Protein 3LQV (pdb70)

Organism: Homo sapiens (NCBI:txid9606)

Foldseek 3Di:
DDPLQDQKKKKAQADQPQDPVNVCVLLCVLHAWPDKAADDDPVGHRMIITGHPDRNSSVVSQVPQQQNDDPNTGMHIGRDALQVVQVPDDPPVSVVVLVCCCVVPNDDNDDDD/DDDDPLQAQKKKKAQADQPQDPVNVCVLLCVLHAWPDKDADDDPVTRRMIITGHPDRVSLVVCQVVQQQPDDPRTGMHIGRDALQVVVVVDPPVVSVVVLVVCCVPPVHDHDPDD/DDDPVSVVVVVVVVVVVVVPDDDDPVRVVVVDDPDDDDD/DVVVVVVVVVVVVVCVVVPDDDPVRVVVVDDPDDDDD

Nearest PDB structures (foldseek):
  3lqv-assembly1_A  TM=1.009E+00  e=2.053E-24  Homo sapiens
  2f9d-assembly1_A  TM=1.005E+00  e=1.224E-22  Homo sapiens
  2f9j-assembly2_B  TM=9.995E-01  e=2.883E-22  Homo sapiens
  7q4o-assembly1_F  TM=1.008E+00  e=1.340E-17  Homo sapiens
  7abh-assembly1_z  TM=7.541E-01  e=9.639E-18  Homo sapiens

Structure (mmCIF, N/CA/C/O backbone):
data_3LQV
#
_entry.id   3LQV
#
_cell.length_a   101.848
_cell.length_b   112.702
_cell.length_c   82.163
_cell.angle_alpha   90.000
_cell.angle_beta   90.000
_cell.angle_gamma   90.000
#
_symmetry.space_group_name_H-M   'C 2 2 21'
#
loop_
_entity.id
_entity.type
_entity.pdbx_description
1 polymer 'Pre-mRNA branch site protein p14'
2 polymer 'Splicing factor 3B subunit 1'
3 non-polymer ADENINE
4 water water
#
loop_
_atom_site.group_PDB
_atom_site.id
_atom_site.type_symbol
_atom_site.label_atom_id
_atom_site.label_alt_id
_atom_site.label_comp_id
_atom_site.label_asym_id
_atom_site.label_entity_id
_atom_site.label_seq_id
_atom_site.pdbx_PDB_ins_code
_atom_site.Cartn_x
_atom_site.Cartn_y
_atom_site.Cartn_z
_atom_site.occupancy
_atom_site.B_iso_or_equiv
_atom_site.auth_seq_id
_atom_site.auth_comp_id
_atom_site.auth_asym_id
_atom_site.auth_atom_id
_atom_site.pdbx_PDB_model_num
ATOM 1 N N . LEU A 1 3 ? 22.229 41.975 20.875 1.00 49.19 13 LEU A N 1
ATOM 2 C CA . LEU A 1 3 ? 23.260 41.589 21.882 1.00 49.54 13 LEU A CA 1
ATOM 3 C C . LEU A 1 3 ? 24.420 40.766 21.311 1.00 49.44 13 LEU A C 1
ATOM 4 O O . LEU A 1 3 ? 24.207 39.820 20.531 1.00 49.76 13 LEU A O 1
ATOM 9 N N . PRO A 1 4 ? 25.655 41.144 21.690 1.00 48.89 14 PRO A N 1
ATOM 10 C CA . PRO A 1 4 ? 26.909 40.533 21.232 1.00 48.25 14 PRO A CA 1
ATOM 11 C C . PRO A 1 4 ? 26.914 39.011 21.400 1.00 47.66 14 PRO A C 1
ATOM 12 O O . PRO A 1 4 ? 26.263 38.515 22.308 1.00 47.07 14 PRO A O 1
ATOM 16 N N . PRO A 1 5 ? 27.618 38.272 20.504 1.00 47.63 15 PRO A N 1
ATOM 17 C CA . PRO A 1 5 ? 27.590 36.802 20.506 1.00 47.35 15 PRO A CA 1
ATOM 18 C C . PRO A 1 5 ? 27.987 36.137 21.803 1.00 47.16 15 PRO A C 1
ATOM 19 O O . PRO A 1 5 ? 27.553 35.017 22.052 1.00 47.58 15 PRO A O 1
ATOM 23 N N . GLU A 1 6 ? 28.818 36.806 22.603 1.00 47.25 16 GLU A N 1
ATOM 24 C CA . GLU A 1 6 ? 29.381 36.216 23.813 1.00 47.12 16 GLU A CA 1
ATOM 25 C C . GLU A 1 6 ? 28.345 36.139 24.940 1.00 46.26 16 GLU A C 1
ATOM 26 O O . GLU A 1 6 ? 28.499 35.362 25.899 1.00 46.67 16 GLU A O 1
ATOM 32 N N . VAL A 1 7 ? 27.291 36.954 24.829 1.00 44.73 17 VAL A N 1
ATOM 33 C CA . VAL A 1 7 ? 26.200 36.920 25.782 1.00 42.71 17 VAL A CA 1
ATOM 34 C C . VAL A 1 7 ? 25.565 35.529 25.780 1.00 42.33 17 VAL A C 1
ATOM 35 O O . VAL A 1 7 ? 25.332 34.917 24.741 1.00 41.86 17 VAL A O 1
ATOM 39 N N . ASN A 1 8 ? 25.334 35.035 26.985 1.00 42.54 18 ASN A N 1
ATOM 40 C CA . ASN A 1 8 ? 24.970 33.646 27.279 1.00 43.25 18 ASN A CA 1
ATOM 41 C C . ASN A 1 8 ? 24.139 33.680 28.555 1.00 42.29 18 ASN A C 1
ATOM 42 O O . ASN A 1 8 ? 24.356 34.555 29.383 1.00 42.59 18 ASN A O 1
ATOM 47 N N . ARG A 1 9 ? 23.220 32.728 28.741 1.00 41.70 19 ARG A N 1
ATOM 48 C CA . ARG A 1 9 ? 22.440 32.609 29.996 1.00 40.30 19 ARG A CA 1
ATOM 49 C C . ARG A 1 9 ? 23.202 31.959 31.142 1.00 40.39 19 ARG A C 1
ATOM 50 O O . ARG A 1 9 ? 22.742 31.999 32.296 1.00 39.76 19 ARG A O 1
ATOM 58 N N . ILE A 1 10 ? 24.329 31.303 30.824 1.00 40.28 20 ILE A N 1
ATOM 59 C CA . ILE A 1 10 ? 25.207 30.768 31.839 1.00 40.00 20 ILE A CA 1
ATOM 60 C C . ILE A 1 10 ? 26.289 31.793 32.200 1.00 41.09 20 ILE A C 1
ATOM 61 O O . ILE A 1 10 ? 26.995 32.300 31.327 1.00 40.67 20 ILE A O 1
ATOM 66 N N . LEU A 1 11 ? 26.377 32.111 33.493 1.00 40.90 21 LEU A N 1
ATOM 67 C CA . LEU A 1 11 ? 27.390 33.031 34.013 1.00 40.69 21 LEU A CA 1
ATOM 68 C C . LEU A 1 11 ? 28.328 32.223 34.900 1.00 40.92 21 LEU A C 1
ATOM 69 O O . LEU A 1 11 ? 27.858 31.437 35.740 1.00 41.90 21 LEU A O 1
ATOM 74 N N . TYR A 1 12 ? 29.623 32.408 34.704 1.00 39.16 22 TYR A N 1
ATOM 75 C CA . TYR A 1 12 ? 30.623 31.823 35.525 1.00 39.86 22 TYR A CA 1
ATOM 76 C C . TYR A 1 12 ? 31.088 32.895 36.527 1.00 39.79 22 TYR A C 1
ATOM 77 O O . TYR A 1 12 ? 31.522 34.011 36.134 1.00 39.16 22 TYR A O 1
ATOM 86 N N . ILE A 1 13 ? 31.010 32.540 37.801 1.00 38.31 23 ILE A N 1
ATOM 87 C CA . ILE A 1 13 ? 31.342 33.455 38.900 1.00 38.24 23 ILE A CA 1
ATOM 88 C C . ILE A 1 13 ? 32.644 33.041 39.599 1.00 38.14 23 ILE A C 1
ATOM 89 O O . ILE A 1 13 ? 32.851 31.863 39.920 1.00 37.60 23 ILE A O 1
ATOM 94 N N . ARG A 1 14 ? 33.497 34.029 39.838 1.00 37.78 24 ARG A N 1
ATOM 95 C CA . ARG A 1 14 ? 34.684 33.887 40.692 1.00 38.18 24 ARG A CA 1
ATOM 96 C C . ARG A 1 14 ? 34.709 34.889 41.849 1.00 37.73 24 ARG A C 1
ATOM 97 O O . ARG A 1 14 ? 33.946 35.887 41.854 1.00 37.37 24 ARG A O 1
ATOM 105 N N . ASN A 1 15 ? 35.610 34.609 42.806 1.00 37.48 25 ASN A N 1
ATOM 106 C CA . ASN A 1 15 ? 35.813 35.377 44.027 1.00 36.74 25 ASN A CA 1
ATOM 107 C C . ASN A 1 15 ? 34.549 35.383 44.879 1.00 37.63 25 ASN A C 1
ATOM 108 O O . ASN A 1 15 ? 34.131 36.412 45.437 1.00 36.54 25 ASN A O 1
ATOM 113 N N . LEU A 1 16 ? 33.959 34.194 44.956 1.00 38.70 26 LEU A N 1
ATOM 114 C CA . LEU A 1 16 ? 32.740 33.933 45.709 1.00 40.22 26 LEU A CA 1
ATOM 115 C C . LEU A 1 16 ? 33.124 33.466 47.127 1.00 40.28 26 LEU A C 1
ATOM 116 O O . LEU A 1 16 ? 33.896 32.511 47.231 1.00 40.55 26 LEU A O 1
ATOM 121 N N . PRO A 1 17 ? 32.558 34.086 48.211 1.00 40.28 27 PRO A N 1
ATOM 122 C CA . PRO A 1 17 ? 32.939 33.623 49.556 1.00 39.80 27 PRO A CA 1
ATOM 123 C C . PRO A 1 17 ? 32.666 32.129 49.720 1.00 39.73 27 PRO A C 1
ATOM 124 O O . PRO A 1 17 ? 31.730 31.614 49.093 1.00 40.91 27 PRO A O 1
ATOM 128 N N . TYR A 1 18 ? 33.491 31.442 50.515 1.00 38.46 28 TYR A N 1
ATOM 129 C CA . TYR A 1 18 ? 33.352 30.009 50.722 1.00 37.82 28 TYR A CA 1
ATOM 130 C C . TYR A 1 18 ? 32.044 29.643 51.458 1.00 38.47 28 TYR A C 1
ATOM 131 O O . TYR A 1 18 ? 31.486 28.575 51.198 1.00 37.84 28 TYR A O 1
ATOM 140 N N . LYS A 1 19 ? 31.565 30.516 52.359 1.00 39.25 29 LYS A N 1
ATOM 141 C CA . LYS A 1 19 ? 30.423 30.200 53.235 1.00 41.20 29 LYS A CA 1
ATOM 142 C C . LYS A 1 19 ? 29.037 30.721 52.742 1.00 41.19 29 LYS A C 1
ATOM 143 O O . LYS A 1 19 ? 28.045 30.722 53.493 1.00 41.16 29 LYS A O 1
ATOM 149 N N . ILE A 1 20 ? 28.989 31.191 51.509 1.00 41.65 30 ILE A N 1
ATOM 150 C CA . ILE A 1 20 ? 27.752 31.730 50.956 1.00 43.02 30 ILE A CA 1
ATOM 151 C C . ILE A 1 20 ? 26.692 30.617 50.813 1.00 42.64 30 ILE A C 1
ATOM 152 O O . ILE A 1 20 ? 26.990 29.481 50.454 1.00 43.90 30 ILE A O 1
ATOM 157 N N . THR A 1 21 ? 25.465 30.938 51.152 1.00 42.24 31 THR A N 1
ATOM 158 C CA . THR A 1 21 ? 24.420 29.921 51.209 1.00 41.63 31 THR A CA 1
ATOM 159 C C . THR A 1 21 ? 23.611 29.926 49.934 1.00 42.09 31 THR A C 1
ATOM 160 O O . THR A 1 21 ? 23.671 30.884 49.150 1.00 42.73 31 THR A O 1
ATOM 164 N N . ALA A 1 22 ? 22.885 28.831 49.721 1.00 42.21 32 ALA A N 1
ATOM 165 C CA . ALA A 1 22 ? 21.985 28.693 48.595 1.00 42.04 32 ALA A CA 1
ATOM 166 C C . ALA A 1 22 ? 20.989 29.843 48.502 1.00 42.41 32 ALA A C 1
ATOM 167 O O . ALA A 1 22 ? 20.714 30.308 47.397 1.00 42.84 32 ALA A O 1
ATOM 169 N N . GLU A 1 23 ? 20.471 30.306 49.640 1.00 42.40 33 GLU A N 1
ATOM 170 C CA . GLU A 1 23 ? 19.526 31.434 49.690 1.00 43.94 33 GLU A CA 1
ATOM 171 C C . GLU A 1 23 ? 20.150 32.776 49.304 1.00 42.96 33 GLU A C 1
ATOM 172 O O . GLU A 1 23 ? 19.542 33.568 48.576 1.00 42.29 33 GLU A O 1
ATOM 178 N N . GLU A 1 24 ? 21.352 33.026 49.824 1.00 43.62 34 GLU A N 1
ATOM 179 C CA . GLU A 1 24 ? 22.186 34.169 49.421 1.00 44.04 34 GLU A CA 1
ATOM 180 C C . GLU A 1 24 ? 22.495 34.182 47.943 1.00 43.40 34 GLU A C 1
ATOM 181 O O . GLU A 1 24 ? 22.344 35.238 47.306 1.00 44.23 34 GLU A O 1
ATOM 187 N N . MET A 1 25 ? 22.900 33.031 47.393 1.00 42.54 35 MET A N 1
ATOM 188 C CA . MET A 1 25 ? 23.090 32.904 45.949 1.00 42.37 35 MET A CA 1
ATOM 189 C C . MET A 1 25 ? 21.802 33.281 45.169 1.00 43.13 35 MET A C 1
ATOM 190 O O . MET A 1 25 ? 21.868 34.077 44.237 1.00 44.23 35 MET A O 1
ATOM 195 N N . TYR A 1 26 ? 20.639 32.737 45.554 1.00 42.55 36 TYR A N 1
ATOM 196 C CA . TYR A 1 26 ? 19.358 33.073 44.883 1.00 42.65 36 TYR A CA 1
ATOM 197 C C . TYR A 1 26 ? 18.872 34.527 45.063 1.00 42.59 36 TYR A C 1
ATOM 198 O O . TYR A 1 26 ? 18.340 35.101 44.130 1.00 41.16 36 TYR A O 1
ATOM 207 N N . ASP A 1 27 ? 19.084 35.112 46.250 1.00 42.86 37 ASP A N 1
ATOM 208 C CA . ASP A 1 27 ? 18.875 36.561 46.461 1.00 43.25 37 ASP A CA 1
ATOM 209 C C . ASP A 1 27 ? 19.742 37.418 45.511 1.00 42.44 37 ASP A C 1
ATOM 210 O O . ASP A 1 27 ? 19.209 38.291 44.812 1.00 42.29 37 ASP A O 1
ATOM 215 N N . ILE A 1 28 ? 21.060 37.175 45.482 1.00 41.32 38 ILE A N 1
ATOM 216 C CA . ILE A 1 28 ? 21.954 38.002 44.644 1.00 41.12 38 ILE A CA 1
ATOM 217 C C . ILE A 1 28 ? 21.590 37.939 43.155 1.00 40.71 38 ILE A C 1
ATOM 218 O O . ILE A 1 28 ? 21.376 38.975 42.507 1.00 40.76 38 ILE A O 1
ATOM 223 N N . PHE A 1 29 ? 21.499 36.723 42.635 1.00 39.68 39 PHE A N 1
ATOM 224 C CA . PHE A 1 29 ? 21.359 36.523 41.213 1.00 39.75 39 PHE A CA 1
ATOM 225 C C . PHE A 1 29 ? 19.900 36.545 40.755 1.00 39.35 39 PHE A C 1
ATOM 226 O O . PHE A 1 29 ? 19.621 36.976 39.638 1.00 38.98 39 PHE A O 1
ATOM 234 N N . GLY A 1 30 ? 18.986 36.129 41.637 1.00 39.06 40 GLY A N 1
ATOM 235 C CA . GLY A 1 30 ? 17.567 36.010 41.313 1.00 38.95 40 GLY A CA 1
ATOM 236 C C . GLY A 1 30 ? 16.904 37.355 41.094 1.00 39.54 40 GLY A C 1
ATOM 237 O O . GLY A 1 30 ? 15.852 37.443 40.456 1.00 40.17 40 GLY A O 1
ATOM 238 N N . LYS A 1 31 ? 17.520 38.412 41.611 1.00 39.72 41 LYS A N 1
ATOM 239 C CA . LYS A 1 31 ? 17.025 39.774 41.419 1.00 39.55 41 LYS A CA 1
ATOM 240 C C . LYS A 1 31 ? 16.835 40.146 39.930 1.00 39.57 41 LYS A C 1
ATOM 241 O O . LYS A 1 31 ? 16.058 41.047 39.597 1.00 39.03 41 LYS A O 1
ATOM 247 N N . TYR A 1 32 ? 17.542 39.437 39.047 1.00 39.01 42 TYR A N 1
ATOM 248 C CA . TYR A 1 32 ? 17.605 39.796 37.615 1.00 38.88 42 TYR A CA 1
ATOM 249 C C . TYR A 1 32 ? 16.658 39.024 36.717 1.00 37.71 42 TYR A C 1
ATOM 250 O O . TYR A 1 32 ? 16.455 39.402 35.586 1.00 37.51 42 TYR A O 1
ATOM 259 N N . GLY A 1 33 ? 16.096 37.944 37.258 1.00 37.35 43 GLY A N 1
ATOM 260 C CA . GLY A 1 33 ? 15.060 37.152 36.629 1.00 36.24 43 GLY A CA 1
ATOM 261 C C . GLY A 1 33 ? 15.072 35.703 37.063 1.00 35.55 43 GLY A C 1
ATOM 262 O O . GLY A 1 33 ? 16.008 35.280 37.711 1.00 35.97 43 GLY A O 1
ATOM 263 N N . PRO A 1 34 ? 14.029 34.925 36.693 1.00 35.63 44 PRO A N 1
ATOM 264 C CA . PRO A 1 34 ? 14.011 33.476 36.941 1.00 35.53 44 PRO A CA 1
ATOM 265 C C . PRO A 1 34 ? 15.351 32.753 36.657 1.00 35.74 44 PRO A C 1
ATOM 266 O O . PRO A 1 34 ? 15.932 32.871 35.573 1.00 37.45 44 PRO A O 1
ATOM 270 N N . ILE A 1 35 ? 15.814 32.052 37.683 1.00 35.67 45 ILE A N 1
ATOM 271 C CA . ILE A 1 35 ? 17.065 31.317 37.719 1.00 35.60 45 ILE A CA 1
ATOM 272 C C . ILE A 1 35 ? 16.767 29.861 37.407 1.00 36.17 45 ILE A C 1
ATOM 273 O O . ILE A 1 35 ? 15.986 29.231 38.102 1.00 33.70 45 ILE A O 1
ATOM 278 N N . ARG A 1 36 ? 17.448 29.330 36.377 1.00 37.06 46 ARG A N 1
ATOM 279 C CA . ARG A 1 36 ? 17.240 27.969 35.946 1.00 37.79 46 ARG A CA 1
ATOM 280 C C . ARG A 1 36 ? 17.927 26.984 36.919 1.00 38.78 46 ARG A C 1
ATOM 281 O O . ARG A 1 36 ? 17.348 25.952 37.309 1.00 38.82 46 ARG A O 1
ATOM 289 N N . GLN A 1 37 ? 19.139 27.341 37.364 1.00 39.83 47 GLN A N 1
ATOM 290 C CA . GLN A 1 37 ? 19.904 26.528 38.288 1.00 39.83 47 GLN A CA 1
ATOM 291 C C . GLN A 1 37 ? 21.239 27.157 38.670 1.00 39.53 47 GLN A C 1
ATOM 292 O O . GLN A 1 37 ? 21.728 28.064 37.994 1.00 40.94 47 GLN A O 1
ATOM 298 N N . ILE A 1 38 ? 21.787 26.713 39.798 1.00 37.73 48 ILE A N 1
ATOM 299 C CA . ILE A 1 38 ? 23.065 27.223 40.291 1.00 37.02 48 ILE A CA 1
ATOM 300 C C . ILE A 1 38 ? 23.892 26.039 40.740 1.00 37.78 48 ILE A C 1
ATOM 301 O O . ILE A 1 38 ? 23.375 25.114 41.370 1.00 36.60 48 ILE A O 1
ATOM 306 N N . ARG A 1 39 ? 25.160 26.078 40.359 1.00 37.81 49 ARG A N 1
ATOM 307 C CA . ARG A 1 39 ? 26.153 25.065 40.738 1.00 38.90 49 ARG A CA 1
ATOM 308 C C . ARG A 1 39 ? 27.300 25.730 41.415 1.00 38.07 49 ARG A C 1
ATOM 309 O O . ARG A 1 39 ? 27.919 26.575 40.822 1.00 38.60 49 ARG A O 1
ATOM 317 N N . VAL A 1 40 ? 27.597 25.324 42.647 1.00 38.76 50 VAL A N 1
ATOM 318 C CA . VAL A 1 40 ? 28.660 25.937 43.470 1.00 38.34 50 VAL A CA 1
ATOM 319 C C . VAL A 1 40 ? 29.849 24.965 43.530 1.00 37.69 50 VAL A C 1
ATOM 320 O O . VAL A 1 40 ? 29.642 23.753 43.679 1.00 37.87 50 VAL A O 1
ATOM 324 N N . GLY A 1 41 ? 31.069 25.480 43.346 1.00 36.21 51 GLY A N 1
ATOM 325 C CA . GLY A 1 41 ? 32.256 24.672 43.419 1.00 35.44 51 GLY A CA 1
ATOM 326 C C . GLY A 1 41 ? 32.472 24.128 44.810 1.00 35.84 51 GLY A C 1
ATOM 327 O O . GLY A 1 41 ? 32.459 24.868 45.826 1.00 34.97 51 GLY A O 1
ATOM 328 N N . ASN A 1 42 ? 32.720 22.827 44.874 1.00 36.26 52 ASN A N 1
ATOM 329 C CA . ASN A 1 42 ? 32.893 22.198 46.169 1.00 36.42 52 ASN A CA 1
ATOM 330 C C . ASN A 1 42 ? 34.032 21.197 46.248 1.00 37.00 52 ASN A C 1
ATOM 331 O O . ASN A 1 42 ? 33.925 20.147 46.912 1.00 37.34 52 ASN A O 1
ATOM 336 N N . THR A 1 43 ? 35.138 21.545 45.582 1.00 37.01 53 THR A N 1
ATOM 337 C CA . THR A 1 43 ? 36.378 20.770 45.640 1.00 37.11 53 THR A CA 1
ATOM 338 C C . THR A 1 43 ? 37.514 21.778 45.903 1.00 36.06 53 THR A C 1
ATOM 339 O O . THR A 1 43 ? 37.278 22.986 45.799 1.00 36.34 53 THR A O 1
ATOM 343 N N . PRO A 1 44 ? 38.725 21.312 46.277 1.00 35.64 54 PRO A N 1
ATOM 344 C CA . PRO A 1 44 ? 39.884 22.282 46.373 1.00 36.23 54 PRO A CA 1
ATOM 345 C C . PRO A 1 44 ? 40.141 23.181 45.151 1.00 37.46 54 PRO A C 1
ATOM 346 O O . PRO A 1 44 ? 40.402 24.380 45.305 1.00 38.12 54 PRO A O 1
ATOM 350 N N . GLU A 1 45 ? 40.039 22.608 43.950 1.00 38.43 55 GLU A N 1
ATOM 351 C CA . GLU A 1 45 ? 40.241 23.337 42.727 1.00 38.96 55 GLU A CA 1
ATOM 352 C C . GLU A 1 45 ? 39.099 24.212 42.300 1.00 39.11 55 GLU A C 1
ATOM 353 O O . GLU A 1 45 ? 39.342 25.168 41.564 1.00 39.01 55 GLU A O 1
ATOM 359 N N . THR A 1 46 ? 37.873 23.924 42.762 1.00 38.34 56 THR A N 1
ATOM 360 C CA . THR A 1 46 ? 36.711 24.704 42.286 1.00 39.11 56 THR A CA 1
ATOM 361 C C . THR A 1 46 ? 36.017 25.612 43.301 1.00 39.44 56 THR A C 1
ATOM 362 O O . THR A 1 46 ? 35.181 26.427 42.923 1.00 39.98 56 THR A O 1
ATOM 366 N N . ARG A 1 47 ? 36.331 25.463 44.583 1.00 39.85 57 ARG A N 1
ATOM 367 C CA . ARG A 1 47 ? 35.670 26.278 45.579 1.00 39.40 57 ARG A CA 1
ATOM 368 C C . ARG A 1 47 ? 35.979 27.774 45.380 1.00 38.99 57 ARG A C 1
ATOM 369 O O . ARG A 1 47 ? 37.023 28.153 44.884 1.00 37.93 57 ARG A O 1
ATOM 377 N N . GLY A 1 48 ? 35.050 28.645 45.745 1.00 39.12 58 GLY A N 1
ATOM 378 C CA . GLY A 1 48 ? 35.251 30.058 45.439 1.00 37.51 58 GLY A CA 1
ATOM 379 C C . GLY A 1 48 ? 34.659 30.424 44.098 1.00 36.82 58 GLY A C 1
ATOM 380 O O . GLY A 1 48 ? 34.700 31.587 43.712 1.00 37.60 58 GLY A O 1
ATOM 381 N N . THR A 1 49 ? 34.124 29.437 43.375 1.00 36.06 59 THR A N 1
ATOM 382 C CA . THR A 1 49 ? 33.527 29.664 42.035 1.00 36.61 59 THR A CA 1
ATOM 383 C C . THR A 1 49 ? 32.137 29.014 41.881 1.00 36.20 59 THR A C 1
ATOM 384 O O . THR A 1 49 ? 31.742 28.123 42.643 1.00 36.18 59 THR A O 1
ATOM 388 N N . ALA A 1 50 ? 31.385 29.470 40.887 1.00 37.07 60 ALA A N 1
ATOM 389 C CA . ALA A 1 50 ? 30.029 28.973 40.698 1.00 37.40 60 ALA A CA 1
ATOM 390 C C . ALA A 1 50 ? 29.568 29.180 39.264 1.00 38.00 60 ALA A C 1
ATOM 391 O O . ALA A 1 50 ? 30.081 30.027 38.567 1.00 38.43 60 ALA A O 1
ATOM 393 N N . TYR A 1 51 ? 28.579 28.397 38.857 1.00 38.46 61 TYR A N 1
ATOM 394 C CA . TYR A 1 51 ? 27.845 28.653 37.631 1.00 39.68 61 TYR A CA 1
ATOM 395 C C . TYR A 1 51 ? 26.390 29.026 37.903 1.00 39.50 61 TYR A C 1
ATOM 396 O O . TYR A 1 51 ? 25.676 28.332 38.618 1.00 39.97 61 TYR A O 1
ATOM 405 N N . VAL A 1 52 ? 25.982 30.151 37.339 1.00 39.74 62 VAL A N 1
ATOM 406 C CA . VAL A 1 52 ? 24.637 30.655 37.482 1.00 39.52 62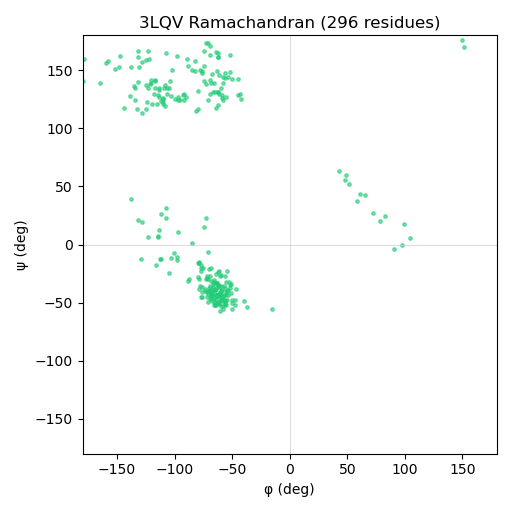 VAL A CA 1
ATOM 407 C C . VAL A 1 52 ? 23.934 30.666 36.117 1.00 39.34 62 VAL A C 1
ATOM 408 O O . VAL A 1 52 ? 24.415 31.298 35.164 1.00 39.27 62 VAL A O 1
ATOM 412 N N . VAL A 1 53 ? 22.816 29.941 36.032 1.00 38.64 63 VAL A N 1
ATOM 413 C CA . VAL A 1 53 ? 22.052 29.845 34.808 1.00 37.37 63 VAL A CA 1
ATOM 414 C C . VAL A 1 53 ? 20.706 30.591 34.935 1.00 37.03 63 VAL A C 1
ATOM 415 O O . VAL A 1 53 ? 19.929 30.298 35.822 1.00 36.49 63 VAL A O 1
ATOM 419 N N . TYR A 1 54 ? 20.470 31.555 34.040 1.00 37.44 64 TYR A N 1
ATOM 420 C CA . TYR A 1 54 ? 19.156 32.186 33.830 1.00 37.58 64 TYR A CA 1
ATOM 421 C C . TYR A 1 54 ? 18.264 31.402 32.871 1.00 38.26 64 TYR A C 1
ATOM 422 O O . TYR A 1 54 ? 18.748 30.717 31.955 1.00 36.66 64 TYR A O 1
ATOM 431 N N . GLU A 1 55 ? 16.941 31.512 33.101 1.00 38.82 65 GLU A N 1
ATOM 432 C CA . GLU A 1 55 ? 15.972 31.053 32.119 1.00 39.18 65 GLU A CA 1
ATOM 433 C C . GLU A 1 55 ? 16.002 31.874 30.830 1.00 39.90 65 GLU A C 1
ATOM 434 O O . GLU A 1 55 ? 15.778 31.307 29.748 1.00 39.92 65 GLU A O 1
ATOM 440 N N . ASP A 1 56 ? 16.236 33.193 30.958 1.00 40.10 66 ASP A N 1
ATOM 441 C CA . ASP A 1 56 ? 16.171 34.158 29.837 1.00 40.19 66 ASP A CA 1
ATOM 442 C C . ASP A 1 56 ? 17.500 34.924 29.676 1.00 40.80 66 ASP A C 1
ATOM 443 O O . ASP A 1 56 ? 18.042 35.421 30.643 1.00 40.79 66 ASP A O 1
ATOM 448 N N . ILE A 1 57 ? 17.963 35.040 28.428 1.00 40.79 67 ILE A N 1
ATOM 449 C CA . ILE A 1 57 ? 19.190 35.697 28.055 1.00 40.49 67 ILE A CA 1
ATOM 450 C C . ILE A 1 57 ? 19.294 37.204 28.401 1.00 41.59 67 ILE A C 1
ATOM 451 O O . ILE A 1 57 ? 20.382 37.675 28.768 1.00 41.16 67 ILE A O 1
ATOM 456 N N . PHE A 1 58 ? 18.188 37.948 28.292 1.00 41.34 68 PHE A N 1
ATOM 457 C CA . PHE A 1 58 ? 18.164 39.385 28.629 1.00 41.29 68 PHE A CA 1
ATOM 458 C C . PHE A 1 58 ? 18.279 39.648 30.128 1.00 41.81 68 PHE A C 1
ATOM 459 O O . PHE A 1 58 ? 18.808 40.690 30.531 1.00 42.58 68 PHE A O 1
ATOM 467 N N . ASP A 1 59 ? 17.797 38.717 30.957 1.00 41.85 69 ASP A N 1
ATOM 468 C CA . ASP A 1 59 ? 18.066 38.772 32.404 1.00 41.20 69 ASP A CA 1
ATOM 469 C C . ASP A 1 59 ? 19.543 38.523 32.678 1.00 40.93 69 ASP A C 1
ATOM 470 O O . ASP A 1 59 ? 20.130 39.154 33.534 1.00 40.31 69 ASP A O 1
ATOM 475 N N . ALA A 1 60 ? 20.134 37.568 31.964 1.00 41.38 70 ALA A N 1
ATOM 476 C CA . ALA A 1 60 ? 21.561 37.245 32.116 1.00 40.97 70 ALA A CA 1
ATOM 477 C C . ALA A 1 60 ? 22.433 38.424 31.716 1.00 41.90 70 ALA A C 1
ATOM 478 O O . ALA A 1 60 ? 23.389 38.741 32.425 1.00 42.83 70 ALA A O 1
ATOM 480 N N . LYS A 1 61 ? 22.111 39.084 30.605 1.00 42.45 71 LYS A N 1
ATOM 481 C CA . LYS A 1 61 ? 22.825 40.296 30.208 1.00 43.32 71 LYS A CA 1
ATOM 482 C C . LYS A 1 61 ? 22.770 41.354 31.319 1.00 43.70 71 LYS A C 1
ATOM 483 O O . LYS A 1 61 ? 23.783 41.913 31.696 1.00 43.86 71 LYS A O 1
ATOM 489 N N . ASN A 1 62 ? 21.570 41.619 31.813 1.00 44.78 72 ASN A N 1
ATOM 490 C CA . ASN A 1 62 ? 21.313 42.538 32.921 1.00 45.68 72 ASN A CA 1
ATOM 491 C C . ASN A 1 62 ? 22.074 42.259 34.226 1.00 45.66 72 ASN A C 1
ATOM 492 O O . ASN A 1 62 ? 22.528 43.192 34.906 1.00 46.66 72 ASN A O 1
ATOM 497 N N . ALA A 1 63 ? 22.181 40.991 34.597 1.00 44.92 73 ALA A N 1
ATOM 498 C CA . ALA A 1 63 ? 22.970 40.605 35.763 1.00 45.10 73 ALA A CA 1
ATOM 499 C C . ALA A 1 63 ? 24.470 40.905 35.567 1.00 45.34 73 ALA A C 1
ATOM 500 O O . ALA A 1 63 ? 25.167 41.311 36.515 1.00 46.54 73 ALA A O 1
ATOM 502 N N . VAL A 1 64 ? 24.981 40.675 34.352 1.00 45.39 74 VAL A N 1
ATOM 503 C CA . VAL A 1 64 ? 26.390 40.938 34.052 1.00 44.91 74 VAL A CA 1
ATOM 504 C C . VAL A 1 64 ? 26.682 42.432 34.182 1.00 45.88 74 VAL A C 1
ATOM 505 O O . VAL A 1 64 ? 27.593 42.829 34.915 1.00 45.51 74 VAL A O 1
ATOM 509 N N . ASP A 1 65 ? 25.866 43.239 33.508 1.00 46.81 75 ASP A N 1
ATOM 510 C CA . ASP A 1 65 ? 25.950 44.700 33.590 1.00 48.71 75 ASP A CA 1
ATOM 511 C C . ASP A 1 65 ? 25.920 45.227 35.029 1.00 49.44 75 ASP A C 1
ATOM 512 O O . ASP A 1 65 ? 26.535 46.239 35.326 1.00 50.62 75 ASP A O 1
ATOM 517 N N . HIS A 1 66 ? 25.211 44.548 35.922 1.00 50.45 76 HIS A N 1
ATOM 518 C CA . HIS A 1 66 ? 25.024 45.058 37.285 1.00 50.57 76 HIS A CA 1
ATOM 519 C C . HIS A 1 66 ? 25.837 44.393 38.384 1.00 50.44 76 HIS A C 1
ATOM 520 O O . HIS A 1 66 ? 26.057 45.014 39.408 1.00 50.40 76 HIS A O 1
ATOM 527 N N . LEU A 1 67 ? 26.258 43.139 38.194 1.00 50.50 77 LEU A N 1
ATOM 528 C CA . LEU A 1 67 ? 26.893 42.375 39.287 1.00 50.82 77 LEU A CA 1
ATOM 529 C C . LEU A 1 67 ? 28.433 42.236 39.226 1.00 51.74 77 LEU A C 1
ATOM 530 O O . LEU A 1 67 ? 29.050 41.780 40.194 1.00 51.98 77 LEU A O 1
ATOM 535 N N . SER A 1 68 ? 29.045 42.595 38.099 1.00 52.35 78 SER A N 1
ATOM 536 C CA . SER A 1 68 ? 30.494 42.530 37.980 1.00 53.54 78 SER A CA 1
ATOM 537 C C . SER A 1 68 ? 31.066 43.481 39.000 1.00 53.47 78 SER A C 1
ATOM 538 O O . SER A 1 68 ? 30.772 44.671 38.954 1.00 53.77 78 SER A O 1
ATOM 541 N N . GLY A 1 69 ? 31.874 42.963 39.927 1.00 53.53 79 GLY A N 1
ATOM 542 C CA . GLY A 1 69 ? 32.455 43.786 40.994 1.00 52.62 79 GLY A CA 1
ATOM 543 C C . GLY A 1 69 ? 31.469 44.072 42.114 1.00 52.43 79 GLY A C 1
ATOM 544 O O . GLY A 1 69 ? 31.645 45.015 42.877 1.00 52.33 79 GLY A O 1
ATOM 545 N N . PHE A 1 70 ? 30.421 43.252 42.208 1.00 52.43 80 PHE A N 1
ATOM 546 C CA . PHE A 1 70 ? 29.426 43.358 43.284 1.00 51.99 80 PHE A CA 1
ATOM 547 C C . PHE A 1 70 ? 30.030 42.956 44.660 1.00 51.95 80 PHE A C 1
ATOM 548 O O . PHE A 1 70 ? 30.659 41.914 44.801 1.00 51.59 80 PHE A O 1
ATOM 556 N N . ASN A 1 71 ? 29.843 43.807 45.661 1.00 52.13 81 ASN A N 1
ATOM 557 C CA . ASN A 1 71 ? 30.346 43.541 46.995 1.00 52.50 81 ASN A CA 1
ATOM 558 C C . ASN A 1 71 ? 29.464 42.601 47.826 1.00 52.38 81 ASN A C 1
ATOM 559 O O . ASN A 1 71 ? 28.324 42.935 48.160 1.00 52.41 81 ASN A O 1
ATOM 564 N N . VAL A 1 72 ? 30.005 41.427 48.145 1.00 52.33 82 VAL A N 1
ATOM 565 C CA . VAL A 1 72 ? 29.397 40.501 49.104 1.00 52.32 82 VAL A CA 1
ATOM 566 C C . VAL A 1 72 ? 30.476 39.961 50.075 1.00 52.45 82 VAL A C 1
ATOM 567 O O . VAL A 1 72 ? 31.518 39.433 49.644 1.00 52.21 82 VAL A O 1
ATOM 571 N N . SER A 1 73 ? 30.229 40.155 51.377 1.00 52.53 83 SER A N 1
ATOM 572 C CA . SER A 1 73 ? 31.190 39.890 52.472 1.00 52.59 83 SER A CA 1
ATOM 573 C C . SER A 1 73 ? 32.617 40.360 52.195 1.00 52.24 83 SER A C 1
ATOM 574 O O . SER A 1 73 ? 33.547 39.532 52.124 1.00 52.46 83 SER A O 1
ATOM 577 N N . ASN A 1 74 ? 32.786 41.678 52.042 1.00 52.02 84 ASN A N 1
ATOM 578 C CA . ASN A 1 74 ? 34.119 42.314 51.796 1.00 52.12 84 ASN A CA 1
ATOM 579 C C . ASN A 1 74 ? 34.908 41.686 50.643 1.00 51.27 84 ASN A C 1
ATOM 580 O O . ASN A 1 74 ? 36.061 41.322 50.803 1.00 52.10 84 ASN A O 1
ATOM 585 N N . ARG A 1 75 ? 34.285 41.564 49.482 1.00 50.55 85 ARG A N 1
ATOM 586 C CA . ARG A 1 75 ? 34.843 40.781 48.402 1.00 49.08 85 ARG A CA 1
ATOM 587 C C . ARG A 1 75 ? 34.054 41.194 47.180 1.00 48.52 85 ARG A C 1
ATOM 588 O O . ARG A 1 75 ? 32.855 41.389 47.261 1.00 48.86 85 ARG A O 1
ATOM 596 N N . TYR A 1 76 ? 34.728 41.367 46.054 1.00 47.67 86 TYR A N 1
ATOM 597 C CA . TYR A 1 76 ? 34.086 41.861 44.848 1.00 47.22 86 TYR A CA 1
ATOM 598 C C . TYR A 1 76 ? 33.963 40.731 43.829 1.00 46.37 86 TYR A C 1
ATOM 599 O O . TYR A 1 76 ? 34.990 40.183 43.431 1.00 47.18 86 TYR A O 1
ATOM 608 N N . LEU A 1 77 ? 32.735 40.368 43.427 1.00 44.29 87 LEU A N 1
ATOM 609 C CA . LEU A 1 77 ? 32.531 39.240 42.511 1.00 43.36 87 LEU A CA 1
ATOM 610 C C . LEU A 1 77 ? 33.063 39.479 41.101 1.00 42.95 87 LEU A C 1
ATOM 611 O O . LEU A 1 77 ? 33.046 40.597 40.596 1.00 43.10 87 LEU A O 1
ATOM 616 N N . VAL A 1 78 ? 33.535 38.420 40.460 1.00 42.34 88 VAL A N 1
ATOM 617 C CA . VAL A 1 78 ? 33.895 38.467 39.023 1.00 40.56 88 VAL A CA 1
ATOM 618 C C . VAL A 1 78 ? 32.813 37.620 38.367 1.00 40.90 88 VAL A C 1
ATOM 619 O O . VAL A 1 78 ? 32.538 36.509 38.806 1.00 39.76 88 VAL A O 1
ATOM 623 N N . VAL A 1 79 ? 32.151 38.211 37.373 1.00 41.53 89 VAL A N 1
ATOM 624 C CA . VAL A 1 79 ? 30.958 37.662 36.735 1.00 41.93 89 VAL A CA 1
ATOM 625 C C . VAL A 1 79 ? 31.198 37.662 35.208 1.00 42.91 89 VAL A C 1
ATOM 626 O O . VAL A 1 79 ? 31.348 38.712 34.592 1.00 43.95 89 VAL A O 1
ATOM 630 N N . LEU A 1 80 ? 31.287 36.476 34.617 1.00 43.07 90 LEU A N 1
ATOM 631 C CA . LEU A 1 80 ? 31.728 36.321 33.234 1.00 42.69 90 LEU A CA 1
ATOM 632 C C . LEU A 1 80 ? 30.735 35.416 32.514 1.00 41.99 90 LEU A C 1
ATOM 633 O O . LEU A 1 80 ? 30.090 34.590 33.148 1.00 42.39 90 LEU A O 1
ATOM 638 N N . TYR A 1 81 ? 30.606 35.570 31.196 1.00 41.24 91 TYR A N 1
ATOM 639 C CA . TYR A 1 81 ? 29.731 34.708 30.415 1.00 40.10 91 TYR A CA 1
ATOM 640 C C . TYR A 1 81 ? 30.425 33.396 30.296 1.00 40.91 91 TYR A C 1
ATOM 641 O O . TYR A 1 81 ? 31.658 33.359 30.174 1.00 40.53 91 TYR A O 1
ATOM 650 N N . TYR A 1 82 ? 29.659 32.309 30.394 1.00 41.19 92 TYR A N 1
ATOM 651 C CA . TYR A 1 82 ? 30.184 30.970 30.091 1.00 40.66 92 TYR A CA 1
ATOM 652 C C . TYR A 1 82 ? 30.915 30.927 28.730 1.00 40.75 92 TYR A C 1
ATOM 653 O O . TYR A 1 82 ? 30.497 31.520 27.736 1.00 39.07 92 TYR A O 1
ATOM 662 N N . ASN A 1 83 ? 31.987 30.160 28.725 1.00 41.54 93 ASN A N 1
ATOM 663 C CA . ASN A 1 83 ? 32.798 29.890 27.574 1.00 42.53 93 ASN A CA 1
ATOM 664 C C . ASN A 1 83 ? 33.234 28.431 27.750 1.00 42.74 93 ASN A C 1
ATOM 665 O O . ASN A 1 83 ? 33.838 28.092 28.761 1.00 43.68 93 ASN A O 1
ATOM 670 N N . ALA A 1 84 ? 32.831 27.562 26.820 1.00 43.45 94 ALA A N 1
ATOM 671 C CA . ALA A 1 84 ? 33.030 26.118 26.950 1.00 43.66 94 ALA A CA 1
ATOM 672 C C . ALA A 1 84 ? 34.501 25.766 26.995 1.00 44.85 94 ALA A C 1
ATOM 673 O O . ALA A 1 84 ? 34.885 24.814 27.698 1.00 45.07 94 ALA A O 1
ATOM 675 N N . ASN A 1 85 ? 35.309 26.527 26.246 1.00 46.00 95 ASN A N 1
ATOM 676 C CA . ASN A 1 85 ? 36.766 26.327 26.182 1.00 46.91 95 ASN A CA 1
ATOM 677 C C . ASN A 1 85 ? 37.336 26.518 27.567 1.00 47.38 95 ASN A C 1
ATOM 678 O O . ASN A 1 85 ? 37.966 25.627 28.124 1.00 48.29 95 ASN A O 1
ATOM 683 N N . ARG A 1 86 ? 37.083 27.692 28.127 1.00 47.75 96 ARG A N 1
ATOM 684 C CA . ARG A 1 86 ? 37.416 28.012 29.489 1.00 47.59 96 ARG A CA 1
ATOM 685 C C . ARG A 1 86 ? 36.915 26.926 30.460 1.00 47.71 96 ARG A C 1
ATOM 686 O O . ARG A 1 86 ? 37.697 26.377 31.230 1.00 47.80 96 ARG A O 1
ATOM 694 N N . ALA A 1 87 ? 35.611 26.630 30.412 1.00 48.02 97 ALA A N 1
ATOM 695 C CA . ALA A 1 87 ? 34.931 25.651 31.290 1.00 47.82 97 ALA A CA 1
ATOM 696 C C . ALA A 1 87 ? 35.672 24.330 31.416 1.00 48.61 97 ALA A C 1
ATOM 697 O O . ALA A 1 87 ? 35.734 23.759 32.496 1.00 48.31 97 ALA A O 1
ATOM 699 N N . PHE A 1 88 ? 36.266 23.870 30.318 1.00 49.71 98 PHE A N 1
ATOM 700 C CA . PHE A 1 88 ? 36.995 22.591 30.299 1.00 51.57 98 PHE A CA 1
ATOM 701 C C . PHE A 1 88 ? 38.536 22.712 30.217 1.00 52.05 98 PHE A C 1
ATOM 702 O O . PHE A 1 88 ? 39.198 21.779 29.774 1.00 51.65 98 PHE A O 1
ATOM 710 N N . GLN A 1 89 ? 39.078 23.863 30.640 1.00 54.24 99 GLN A N 1
ATOM 711 C CA . GLN A 1 89 ? 40.548 24.128 30.775 1.00 56.21 99 GLN A CA 1
ATOM 712 C C . GLN A 1 89 ? 41.310 23.038 31.493 1.00 57.45 99 GLN A C 1
ATOM 713 O O . GLN A 1 89 ? 42.341 22.580 30.997 1.00 58.68 99 GLN A O 1
ATOM 719 N N . LYS A 1 90 ? 40.815 22.673 32.673 1.00 58.58 100 LYS A N 1
ATOM 720 C CA . LYS A 1 90 ? 41.455 21.751 33.600 1.00 60.62 100 LYS A CA 1
ATOM 721 C C . LYS A 1 90 ? 41.410 20.280 33.136 1.00 61.72 100 LYS A C 1
ATOM 722 O O . LYS A 1 90 ? 41.509 19.375 33.966 1.00 62.22 100 LYS A O 1
ATOM 728 N N . MET A 1 91 ? 41.247 20.040 31.831 1.00 62.94 101 MET A N 1
ATOM 729 C CA . MET A 1 91 ? 41.372 18.702 31.247 1.00 64.15 101 MET A CA 1
ATOM 730 C C . MET A 1 91 ? 42.657 18.652 30.455 1.00 65.15 101 MET A C 1
ATOM 731 O O . MET A 1 91 ? 43.208 19.702 30.123 1.00 65.30 101 MET A O 1
ATOM 736 N N . ASP A 1 92 ? 43.113 17.447 30.106 1.00 66.68 102 ASP A N 1
ATOM 737 C CA . ASP A 1 92 ? 44.310 17.310 29.253 1.00 68.20 102 ASP A CA 1
ATOM 738 C C . ASP A 1 92 ? 43.961 17.464 27.763 1.00 68.55 102 ASP A C 1
ATOM 739 O O . ASP A 1 92 ? 42.810 17.263 27.364 1.00 68.71 102 ASP A O 1
ATOM 744 N N . THR A 1 93 ? 44.967 17.819 26.959 1.00 69.28 103 THR A N 1
ATOM 745 C CA . THR A 1 93 ? 44.801 18.138 25.522 1.00 69.65 103 THR A CA 1
ATOM 746 C C . THR A 1 93 ? 43.826 17.236 24.755 1.00 69.74 103 THR A C 1
ATOM 747 O O . THR A 1 93 ? 42.950 17.728 24.026 1.00 69.77 103 THR A O 1
ATOM 751 N N . LYS A 1 94 ? 43.985 15.924 24.932 1.00 69.99 104 LYS A N 1
ATOM 752 C CA . LYS A 1 94 ? 43.236 14.925 24.155 1.00 70.05 104 LYS A CA 1
ATOM 753 C C . LYS A 1 94 ? 41.800 14.793 24.642 1.00 69.46 104 LYS A C 1
ATOM 754 O O . LYS A 1 94 ? 40.875 14.770 23.830 1.00 69.08 104 LYS A O 1
ATOM 760 N N . LYS A 1 95 ? 41.628 14.726 25.963 1.00 68.84 105 LYS A N 1
ATOM 761 C CA . LYS A 1 95 ? 40.293 14.581 26.564 1.00 68.42 105 LYS A CA 1
ATOM 762 C C . LYS A 1 95 ? 39.429 15.860 26.491 1.00 67.24 105 LYS A C 1
ATOM 763 O O . LYS A 1 95 ? 38.195 15.774 26.371 1.00 67.06 105 LYS A O 1
ATOM 769 N N . LYS A 1 96 ? 40.080 17.027 26.505 1.00 65.90 106 LYS A N 1
ATOM 770 C CA . LYS A 1 96 ? 39.392 18.312 26.283 1.00 64.50 106 LYS A CA 1
ATOM 771 C C . LYS A 1 96 ? 38.816 18.436 24.871 1.00 64.53 106 LYS A C 1
ATOM 772 O O . LYS A 1 96 ? 37.638 18.745 24.706 1.00 64.76 106 LYS A O 1
ATOM 778 N N . GLU A 1 97 ? 39.668 18.198 23.870 1.00 64.25 107 GLU A N 1
ATOM 779 C CA . GLU A 1 97 ? 39.344 18.256 22.438 1.00 63.47 107 GLU A CA 1
ATOM 780 C C . GLU A 1 97 ? 38.110 17.419 22.120 1.00 62.94 107 GLU A C 1
ATOM 781 O O . GLU A 1 97 ? 37.284 17.819 21.291 1.00 62.72 107 GLU A O 1
ATOM 787 N N . GLU A 1 98 ? 37.992 16.273 22.796 1.00 62.39 108 GLU A N 1
ATOM 788 C CA . GLU A 1 98 ? 36.850 15.358 22.641 1.00 62.25 108 GLU A CA 1
ATOM 789 C C . GLU A 1 98 ? 35.585 15.901 23.313 1.00 61.43 108 GLU A C 1
ATOM 790 O O . GLU A 1 98 ? 34.476 15.781 22.776 1.00 62.00 108 GLU A O 1
ATOM 796 N N . GLN A 1 99 ? 35.751 16.503 24.485 1.00 60.04 109 GLN A N 1
ATOM 797 C CA . GLN A 1 99 ? 34.635 17.133 25.165 1.00 58.66 109 GLN A CA 1
ATOM 798 C C . GLN A 1 99 ? 34.044 18.283 24.328 1.00 57.60 109 GLN A C 1
ATOM 799 O O . GLN A 1 99 ? 32.841 18.336 24.119 1.00 57.37 109 GLN A O 1
ATOM 805 N N . LEU A 1 100 ? 34.905 19.175 23.845 1.00 56.36 110 LEU A N 1
ATOM 806 C CA . LEU A 1 100 ? 34.506 20.286 22.989 1.00 55.03 110 LEU A CA 1
ATOM 807 C C . LEU A 1 100 ? 33.863 19.836 21.666 1.00 55.17 110 LEU A C 1
ATOM 808 O O . LEU A 1 100 ? 32.865 20.424 21.236 1.00 55.16 110 LEU A O 1
ATOM 813 N N . LYS A 1 101 ? 34.451 18.808 21.038 1.00 55.14 111 LYS A N 1
ATOM 814 C CA . LYS A 1 101 ? 33.895 18.120 19.873 1.00 55.02 111 LYS A CA 1
ATOM 815 C C . LYS A 1 101 ? 32.475 17.596 20.136 1.00 54.92 111 LYS A C 1
ATOM 816 O O . LYS A 1 101 ? 31.565 17.880 19.356 1.00 54.91 111 LYS A O 1
ATOM 822 N N . LEU A 1 102 ? 32.291 16.846 21.228 1.00 54.70 112 LEU A N 1
ATOM 823 C CA . LEU A 1 102 ? 30.949 16.420 21.677 1.00 54.50 112 LEU A CA 1
ATOM 824 C C . LEU A 1 102 ? 29.939 17.558 21.773 1.00 53.75 112 LEU A C 1
ATOM 825 O O . LEU A 1 102 ? 28.833 17.434 21.264 1.00 53.77 112 LEU A O 1
ATOM 830 N N . LEU A 1 103 ? 30.331 18.661 22.407 1.00 52.80 113 LEU A N 1
ATOM 831 C CA . LEU A 1 103 ? 29.436 19.794 22.630 1.00 52.31 113 LEU A CA 1
ATOM 832 C C . LEU A 1 103 ? 29.063 20.569 21.372 1.00 52.32 113 LEU A C 1
ATOM 833 O O . LEU A 1 103 ? 27.927 21.013 21.232 1.00 52.00 113 LEU A O 1
ATOM 838 N N . LYS A 1 104 ? 30.033 20.755 20.479 1.00 52.70 114 LYS A N 1
ATOM 839 C CA . LYS A 1 104 ? 29.801 21.396 19.191 1.00 52.92 114 LYS A CA 1
ATOM 840 C C . LYS A 1 104 ? 28.940 20.486 18.309 1.00 53.14 114 LYS A C 1
ATOM 841 O O . LYS A 1 104 ? 27.950 20.930 17.745 1.00 53.04 114 LYS A O 1
ATOM 847 N N . GLU A 1 105 ? 29.275 19.202 18.249 1.00 53.90 115 GLU A N 1
ATOM 848 C CA . GLU A 1 105 ? 28.517 18.249 17.418 1.00 55.30 115 GLU A CA 1
ATOM 849 C C . GLU A 1 105 ? 27.076 18.028 17.873 1.00 55.09 115 GLU A C 1
ATOM 850 O O . GLU A 1 105 ? 26.152 18.124 17.080 1.00 55.63 115 GLU A O 1
ATOM 856 N N . LYS A 1 106 ? 26.897 17.732 19.153 1.00 55.64 116 LYS A N 1
ATOM 857 C CA . LYS A 1 106 ? 25.582 17.408 19.712 1.00 55.95 116 LYS A CA 1
ATOM 858 C C . LYS A 1 106 ? 24.681 18.628 20.017 1.00 55.61 116 LYS A C 1
ATOM 859 O O . LYS A 1 106 ? 23.452 18.520 19.981 1.00 55.60 116 LYS A O 1
ATOM 865 N N . TYR A 1 107 ? 25.281 19.781 20.312 1.00 55.24 117 TYR A N 1
ATOM 866 C CA . TYR A 1 107 ? 24.501 20.946 20.762 1.00 54.87 117 TYR A CA 1
ATOM 867 C C . TYR A 1 107 ? 24.797 22.242 20.008 1.00 55.47 117 TYR A C 1
ATOM 868 O O . TYR A 1 107 ? 24.076 23.223 20.154 1.00 55.62 117 TYR A O 1
ATOM 877 N N . GLY A 1 108 ? 25.877 22.253 19.233 1.00 56.50 118 GLY A N 1
ATOM 878 C CA . GLY A 1 108 ? 26.254 23.419 18.425 1.00 57.50 118 GLY A CA 1
ATOM 879 C C . GLY A 1 108 ? 26.796 24.619 19.189 1.00 58.04 118 GLY A C 1
ATOM 880 O O . GLY A 1 108 ? 26.684 25.754 18.736 1.00 58.60 118 GLY A O 1
ATOM 881 N N . ILE A 1 109 ? 27.395 24.397 20.347 1.00 58.29 119 ILE A N 1
ATOM 882 C CA . ILE A 1 109 ? 27.921 25.534 21.094 1.00 58.39 119 ILE A CA 1
ATOM 883 C C . ILE A 1 109 ? 29.305 25.944 20.562 1.00 58.50 119 ILE A C 1
ATOM 884 O O . ILE A 1 109 ? 30.050 25.106 20.038 1.00 58.31 119 ILE A O 1
ATOM 889 N N . ASN A 1 110 ? 29.618 27.240 20.657 1.00 58.73 120 ASN A N 1
ATOM 890 C CA . ASN A 1 110 ? 30.946 27.748 20.281 1.00 58.79 120 ASN A CA 1
ATOM 891 C C . ASN A 1 110 ? 32.031 27.136 21.164 1.00 58.59 120 ASN A C 1
ATOM 892 O O . ASN A 1 110 ? 31.910 27.135 22.397 1.00 58.20 120 ASN A O 1
ATOM 897 N N . THR A 1 111 ? 33.087 26.628 20.539 1.00 58.39 121 THR A N 1
ATOM 898 C CA . THR A 1 111 ? 34.183 26.022 21.298 1.00 58.47 121 THR A CA 1
ATOM 899 C C . THR A 1 111 ? 35.503 26.797 21.202 1.00 58.87 121 THR A C 1
ATOM 900 O O . THR A 1 111 ? 36.546 26.309 21.626 1.00 59.14 121 THR A O 1
ATOM 904 N N . ASP A 1 112 ? 35.438 28.020 20.676 1.00 59.59 122 ASP A N 1
ATOM 905 C CA . ASP A 1 112 ? 36.598 28.920 20.623 1.00 60.08 122 ASP A CA 1
ATOM 906 C C . ASP A 1 112 ? 36.887 29.472 22.000 1.00 60.45 122 ASP A C 1
ATOM 907 O O . ASP A 1 112 ? 35.975 29.558 22.822 1.00 60.33 122 ASP A O 1
ATOM 912 N N . PRO A 1 113 ? 38.155 29.842 22.262 1.00 60.95 123 PRO A N 1
ATOM 913 C CA . PRO A 1 113 ? 38.531 30.614 23.464 1.00 61.66 123 PRO A CA 1
ATOM 914 C C . PRO A 1 113 ? 37.851 32.006 23.494 1.00 62.29 123 PRO A C 1
ATOM 915 O O . PRO A 1 113 ? 37.374 32.463 22.458 1.00 61.80 123 PRO A O 1
ATOM 919 N N . PRO A 1 114 ? 37.777 32.664 24.675 1.00 63.61 124 PRO A N 1
ATOM 920 C CA . PRO A 1 114 ? 37.231 34.038 24.773 1.00 64.83 124 PRO A CA 1
ATOM 921 C C . PRO A 1 114 ? 37.854 35.039 23.803 1.00 66.08 124 PRO A C 1
ATOM 922 O O . PRO A 1 114 ? 38.945 34.793 23.257 1.00 66.19 124 PRO A O 1
ATOM 926 N N . LYS A 1 115 ? 37.162 36.167 23.615 1.00 67.34 125 LYS A N 1
ATOM 927 C CA . LYS A 1 115 ? 37.428 37.078 22.485 1.00 68.42 125 LYS A CA 1
ATOM 928 C C . LYS A 1 115 ? 38.726 37.875 22.572 1.00 68.56 125 LYS A C 1
ATOM 929 O O . LYS A 1 115 ? 39.284 38.091 23.652 1.00 68.70 125 LYS A O 1
ATOM 936 N N . ILE B 1 1 ? -7.726 6.683 23.820 1.00 74.85 11 ILE B N 1
ATOM 937 C CA . ILE B 1 1 ? -8.228 6.509 25.218 1.00 74.59 11 ILE B CA 1
ATOM 938 C C . ILE B 1 1 ? -7.035 6.512 26.217 1.00 73.93 11 ILE B C 1
ATOM 939 O O . ILE B 1 1 ? -7.138 7.071 27.321 1.00 73.91 11 ILE B O 1
ATOM 944 N N . ARG B 1 2 ? -5.900 5.944 25.792 1.00 72.64 12 ARG B N 1
ATOM 945 C CA . ARG B 1 2 ? -4.733 5.688 26.669 1.00 71.28 12 ARG B CA 1
ATOM 946 C C . ARG B 1 2 ? -3.811 6.898 26.967 1.00 69.35 12 ARG B C 1
ATOM 947 O O . ARG B 1 2 ? -3.402 7.630 26.045 1.00 69.62 12 ARG B O 1
ATOM 955 N N . LEU B 1 3 ? -3.481 7.089 28.252 1.00 66.41 13 LEU B N 1
ATOM 956 C CA . LEU B 1 3 ? -2.632 8.203 28.709 1.00 63.26 13 LEU B CA 1
ATOM 957 C C . LEU B 1 3 ? -1.248 7.774 29.186 1.00 61.62 13 LEU B C 1
ATOM 958 O O . LEU B 1 3 ? -1.141 6.920 30.064 1.00 61.47 13 LEU B O 1
ATOM 963 N N . PRO B 1 4 ? -0.178 8.365 28.609 1.00 59.80 14 PRO B N 1
ATOM 964 C CA . PRO B 1 4 ? 1.184 8.077 29.071 1.00 58.45 14 PRO B CA 1
ATOM 965 C C . PRO B 1 4 ? 1.328 8.301 30.595 1.00 57.16 14 PRO B C 1
ATOM 966 O O . PRO B 1 4 ? 0.705 9.209 31.133 1.00 56.92 14 PRO B O 1
ATOM 970 N N . PRO B 1 5 ? 2.136 7.467 31.285 1.00 56.00 15 PRO B N 1
ATOM 971 C CA . PRO B 1 5 ? 2.271 7.531 32.753 1.00 54.77 15 PRO B CA 1
ATOM 972 C C . PRO B 1 5 ? 2.671 8.903 33.336 1.00 53.84 15 PRO B C 1
ATOM 973 O O . PRO B 1 5 ? 2.247 9.239 34.457 1.00 53.75 15 PRO B O 1
ATOM 977 N N . GLU B 1 6 ? 3.460 9.686 32.594 1.00 52.44 16 GLU B N 1
ATOM 978 C CA . GLU B 1 6 ? 3.946 10.980 33.094 1.00 51.16 16 GLU B CA 1
ATOM 979 C C . GLU B 1 6 ? 2.833 12.042 33.210 1.00 49.77 16 GLU B C 1
ATOM 980 O O . GLU B 1 6 ? 2.972 13.022 33.955 1.00 49.07 16 GLU B O 1
ATOM 986 N N . VAL B 1 7 ? 1.741 11.834 32.473 1.00 47.81 17 VAL B N 1
ATOM 987 C CA . VAL B 1 7 ? 0.624 12.776 32.449 1.00 45.53 17 VAL B CA 1
ATOM 988 C C . VAL B 1 7 ? -0.006 12.898 33.830 1.00 44.87 17 VAL B C 1
ATOM 989 O O . VAL B 1 7 ? -0.297 11.902 34.490 1.00 44.98 17 VAL B O 1
ATOM 993 N N . ASN B 1 8 ? -0.196 14.136 34.260 1.00 43.88 18 ASN B N 1
ATOM 994 C CA . ASN B 1 8 ? -0.550 14.440 35.630 1.00 43.73 18 ASN B CA 1
ATOM 995 C C . ASN B 1 8 ? -1.439 15.695 35.663 1.00 43.05 18 ASN B C 1
ATOM 996 O O . ASN B 1 8 ? -1.346 16.519 34.752 1.00 43.58 18 ASN B O 1
ATOM 1001 N N . ARG B 1 9 ? -2.305 15.851 36.673 1.00 42.33 19 ARG B N 1
ATOM 1002 C CA . ARG B 1 9 ? -3.151 17.081 36.812 1.00 41.08 19 ARG B CA 1
ATOM 1003 C C . ARG B 1 9 ? -2.380 18.276 37.355 1.00 40.49 19 ARG B C 1
ATOM 1004 O O . ARG B 1 9 ? -2.798 19.418 37.215 1.00 40.18 19 ARG B O 1
ATOM 1012 N N . ILE B 1 10 ? -1.257 17.993 37.998 1.00 40.33 20 ILE B N 1
ATOM 1013 C CA . ILE B 1 10 ? -0.318 19.014 38.438 1.00 39.88 20 ILE B CA 1
ATOM 1014 C C . ILE B 1 10 ? 0.756 19.317 37.362 1.00 40.29 20 ILE B C 1
ATOM 1015 O O . ILE B 1 10 ? 1.414 18.420 36.819 1.00 39.12 20 ILE B O 1
ATOM 1020 N N . LEU B 1 11 ? 0.868 20.610 37.047 1.00 40.23 21 LEU B N 1
ATOM 1021 C CA . LEU B 1 11 ? 1.916 21.143 36.199 1.00 38.58 21 LEU B CA 1
ATOM 1022 C C . LEU B 1 11 ? 2.903 21.949 37.027 1.00 37.80 21 LEU B C 1
ATOM 1023 O O . LEU B 1 11 ? 2.515 22.746 37.871 1.00 37.93 21 LEU B O 1
ATOM 1028 N N . TYR B 1 12 ? 4.173 21.757 36.734 1.00 36.73 22 TYR B N 1
ATOM 1029 C CA . TYR B 1 12 ? 5.244 22.586 37.248 1.00 36.56 22 TYR B CA 1
ATOM 1030 C C . TYR B 1 12 ? 5.623 23.648 36.206 1.00 36.24 22 TYR B C 1
ATOM 1031 O O . TYR B 1 12 ? 5.921 23.321 35.053 1.00 35.50 22 TYR B O 1
ATOM 1040 N N . ILE B 1 13 ? 5.621 24.911 36.621 1.00 36.34 23 ILE B N 1
ATOM 1041 C CA . ILE B 1 13 ? 5.890 26.022 35.695 1.00 37.46 23 ILE B CA 1
ATOM 1042 C C . ILE B 1 13 ? 7.218 26.729 36.041 1.00 37.34 23 ILE B C 1
ATOM 1043 O O . ILE B 1 13 ? 7.487 26.991 37.206 1.00 37.26 23 ILE B O 1
ATOM 1048 N N . ARG B 1 14 ? 8.034 27.008 35.015 1.00 36.59 24 ARG B N 1
ATOM 1049 C CA . ARG B 1 14 ? 9.280 27.757 35.150 1.00 35.86 24 ARG B CA 1
ATOM 1050 C C . ARG B 1 14 ? 9.298 28.968 34.214 1.00 35.33 24 ARG B C 1
ATOM 1051 O O . ARG B 1 14 ? 8.555 29.029 33.251 1.00 34.46 24 ARG B O 1
ATOM 1059 N N . ASN B 1 15 ? 10.135 29.947 34.519 1.00 35.37 25 ASN B N 1
ATOM 1060 C CA . ASN B 1 15 ? 10.218 31.206 33.741 1.00 36.28 25 ASN B CA 1
ATOM 1061 C C . ASN B 1 15 ? 8.962 32.075 33.784 1.00 37.16 25 ASN B C 1
ATOM 1062 O O . ASN B 1 15 ? 8.519 32.632 32.762 1.00 37.32 25 ASN B O 1
ATOM 1067 N N . LEU B 1 16 ? 8.400 32.171 34.989 1.00 38.24 26 LEU B N 1
ATOM 1068 C CA . LEU B 1 16 ? 7.201 32.938 35.257 1.00 39.46 26 LEU B CA 1
ATOM 1069 C C . LEU B 1 16 ? 7.570 34.349 35.685 1.00 40.39 26 LEU B C 1
ATOM 1070 O O . LEU B 1 16 ? 8.336 34.502 36.617 1.00 41.45 26 LEU B O 1
ATOM 1075 N N . PRO B 1 17 ? 6.970 35.381 35.064 1.00 41.21 27 PRO B N 1
ATOM 1076 C CA . PRO B 1 17 ? 7.334 36.733 35.468 1.00 41.22 27 PRO B CA 1
ATOM 1077 C C . PRO B 1 17 ? 7.108 36.924 36.986 1.00 41.81 27 PRO B C 1
ATOM 1078 O O . PRO B 1 17 ? 6.155 36.386 37.555 1.00 41.21 27 PRO B O 1
ATOM 1082 N N . TYR B 1 18 ? 7.990 37.682 37.630 1.00 42.58 28 TYR B N 1
ATOM 1083 C CA . TYR B 1 18 ? 7.956 37.824 39.090 1.00 43.59 28 TYR B CA 1
ATOM 1084 C C . TYR B 1 18 ? 6.667 38.493 39.592 1.00 43.89 28 TYR B C 1
ATOM 1085 O O . TYR B 1 18 ? 6.206 38.182 40.683 1.00 43.07 28 TYR B O 1
ATOM 1094 N N . LYS B 1 19 ? 6.110 39.424 38.817 1.00 44.90 29 LYS B N 1
ATOM 1095 C CA . LYS B 1 19 ? 4.905 40.138 39.278 1.00 46.28 29 LYS B CA 1
ATOM 1096 C C . LYS B 1 19 ? 3.597 39.736 38.561 1.00 45.93 29 LYS B C 1
ATOM 1097 O O . LYS B 1 19 ? 2.659 40.556 38.423 1.00 47.18 29 LYS B O 1
ATOM 1103 N N . ILE B 1 20 ? 3.534 38.471 38.147 1.00 44.57 30 ILE B N 1
ATOM 1104 C CA . ILE B 1 20 ? 2.318 37.866 37.597 1.00 43.16 30 ILE B CA 1
ATOM 1105 C C . ILE B 1 20 ? 1.288 37.775 38.715 1.00 43.04 30 ILE B C 1
ATOM 1106 O O . ILE B 1 20 ? 1.608 37.322 39.826 1.00 43.43 30 ILE B O 1
ATOM 1111 N N . THR B 1 21 ? 0.067 38.236 38.432 1.00 42.08 31 THR B N 1
ATOM 1112 C CA . THR B 1 21 ? -0.983 38.301 39.443 1.00 40.96 31 THR B CA 1
ATOM 1113 C C . THR B 1 21 ? -1.749 37.003 39.456 1.00 40.79 31 THR B C 1
ATOM 1114 O O . THR B 1 21 ? -1.696 36.232 38.503 1.00 40.76 31 THR B O 1
ATOM 1118 N N . ALA B 1 22 ? -2.432 36.744 40.563 1.00 41.07 32 ALA B N 1
ATOM 1119 C CA . ALA B 1 22 ? -3.319 35.595 40.670 1.00 41.40 32 ALA B CA 1
ATOM 1120 C C . ALA B 1 22 ? -4.380 35.508 39.546 1.00 41.80 32 ALA B C 1
ATOM 1121 O O . ALA B 1 22 ? -4.598 34.416 39.008 1.00 41.66 32 ALA B O 1
ATOM 1123 N N . GLU B 1 23 ? -5.017 36.632 39.198 1.00 42.18 33 GLU B N 1
ATOM 1124 C CA . GLU B 1 23 ? -6.003 36.677 38.081 1.00 43.35 33 GLU B CA 1
ATOM 1125 C C . GLU B 1 23 ? -5.400 36.365 36.709 1.00 43.40 33 GLU B C 1
ATOM 1126 O O . GLU B 1 23 ? -6.041 35.717 35.869 1.00 44.14 33 GLU B O 1
ATOM 1132 N N . GLU B 1 24 ? -4.183 36.850 36.473 1.00 43.04 34 GLU B N 1
ATOM 1133 C CA . GLU B 1 24 ? -3.425 36.480 35.271 1.00 43.42 34 GLU B CA 1
ATOM 1134 C C . GLU B 1 24 ? -3.155 34.960 35.112 1.00 42.77 34 GLU B C 1
ATOM 1135 O O . GLU B 1 24 ? -3.340 34.403 34.028 1.00 44.10 34 GLU B O 1
ATOM 1141 N N . MET B 1 25 ? -2.746 34.295 36.183 1.00 41.42 35 MET B N 1
ATOM 1142 C CA . MET B 1 25 ? -2.494 32.856 36.161 1.00 40.36 35 MET B CA 1
ATOM 1143 C C . MET B 1 25 ? -3.750 32.027 35.814 1.00 40.38 35 MET B C 1
ATOM 1144 O O . MET B 1 25 ? -3.680 31.031 35.046 1.00 39.03 35 MET B O 1
ATOM 1149 N N . TYR B 1 26 ? -4.877 32.434 36.426 1.00 39.69 36 TYR B N 1
ATOM 1150 C CA . TYR B 1 26 ? -6.149 31.776 36.246 1.00 39.84 36 TYR B CA 1
ATOM 1151 C C . TYR B 1 26 ? -6.603 32.002 34.836 1.00 39.55 36 TYR B C 1
ATOM 1152 O O . TYR B 1 26 ? -7.096 31.097 34.200 1.00 38.44 36 TYR B O 1
ATOM 1161 N N . ASP B 1 27 ? -6.406 33.214 34.337 1.00 40.37 37 ASP B N 1
ATOM 1162 C CA . ASP B 1 27 ? -6.754 33.466 32.979 1.00 41.91 37 ASP B CA 1
ATOM 1163 C C . ASP B 1 27 ? -5.900 32.618 32.008 1.00 41.85 37 ASP B C 1
ATOM 1164 O O . ASP B 1 27 ? -6.440 32.019 31.082 1.00 42.39 37 ASP B O 1
ATOM 1169 N N . ILE B 1 28 ? -4.580 32.587 32.192 1.00 42.38 38 ILE B N 1
ATOM 1170 C CA . ILE B 1 28 ? -3.717 31.784 31.311 1.00 41.94 38 ILE B CA 1
ATOM 1171 C C . ILE B 1 28 ? -4.063 30.298 31.381 1.00 41.98 38 ILE B C 1
ATOM 1172 O O . ILE B 1 28 ? -4.285 29.662 30.350 1.00 42.05 38 ILE B O 1
ATOM 1177 N N . PHE B 1 29 ? -4.137 29.762 32.596 1.00 41.88 39 PHE B N 1
ATOM 1178 C CA . PHE B 1 29 ? -4.214 28.322 32.783 1.00 42.49 39 PHE B CA 1
ATOM 1179 C C . PHE B 1 29 ? -5.626 27.774 32.772 1.00 42.28 39 PHE B C 1
ATOM 1180 O O . PHE B 1 29 ? -5.858 26.636 32.333 1.00 41.68 39 PHE B O 1
ATOM 1188 N N . GLY B 1 30 ? -6.554 28.599 33.249 1.00 42.27 40 GLY B N 1
ATOM 1189 C CA . GLY B 1 30 ? -7.952 28.272 33.303 1.00 41.75 40 GLY B CA 1
ATOM 1190 C C . GLY B 1 30 ? -8.572 28.248 31.932 1.00 41.93 40 GLY B C 1
ATOM 1191 O O . GLY B 1 30 ? -9.726 27.858 31.793 1.00 41.62 40 GLY B O 1
ATOM 1192 N N . LYS B 1 31 ? -7.816 28.653 30.915 1.00 41.87 41 LYS B N 1
ATOM 1193 C CA . LYS B 1 31 ? -8.299 28.537 29.556 1.00 41.63 41 LYS B CA 1
ATOM 1194 C C . LYS B 1 31 ? -8.586 27.054 29.217 1.00 42.05 41 LYS B C 1
ATOM 1195 O O . LYS B 1 31 ? -9.451 26.750 28.387 1.00 41.43 41 LYS B O 1
ATOM 1201 N N . TYR B 1 32 ? -7.885 26.130 29.883 1.00 41.75 42 TYR B N 1
ATOM 1202 C CA . TYR B 1 32 ? -7.889 24.723 29.442 1.00 40.95 42 TYR B CA 1
ATOM 1203 C C . TYR B 1 32 ? -8.809 23.837 30.250 1.00 40.10 42 TYR B C 1
ATOM 1204 O O . TYR B 1 32 ? -9.043 22.696 29.897 1.00 40.59 42 TYR B O 1
ATOM 1213 N N . GLY B 1 33 ? -9.357 24.396 31.315 1.00 39.35 43 GLY B N 1
ATOM 1214 C CA . GLY B 1 33 ? -10.471 23.821 32.032 1.00 38.45 43 GLY B CA 1
ATOM 1215 C C . GLY B 1 33 ? -10.392 24.200 33.494 1.00 38.50 43 GLY B C 1
ATOM 1216 O O . GLY B 1 33 ? -9.407 24.823 33.911 1.00 39.82 43 GLY B O 1
ATOM 1217 N N . PRO B 1 34 ? -11.404 23.818 34.293 1.00 38.59 44 PRO B N 1
ATOM 1218 C CA . PRO B 1 34 ? -11.349 24.112 35.748 1.00 38.97 44 PRO B CA 1
ATOM 1219 C C . PRO B 1 34 ? -10.015 23.873 36.458 1.00 39.11 44 PRO B C 1
ATOM 1220 O O . PRO B 1 34 ? -9.385 22.811 36.333 1.00 39.67 44 PRO B O 1
ATOM 1224 N N . ILE B 1 35 ? -9.611 24.911 37.181 1.00 39.17 45 ILE B N 1
ATOM 1225 C CA . ILE B 1 35 ? -8.362 24.947 37.917 1.00 38.94 45 ILE B CA 1
ATOM 1226 C C . ILE B 1 35 ? -8.680 24.534 39.345 1.00 39.95 45 ILE B C 1
ATOM 1227 O O . ILE B 1 35 ? -9.492 25.170 39.984 1.00 38.49 45 ILE B O 1
ATOM 1232 N N . ARG B 1 36 ? -7.998 23.500 39.834 1.00 40.28 46 ARG B N 1
ATOM 1233 C CA . ARG B 1 36 ? -8.190 23.015 41.204 1.00 41.14 46 ARG B CA 1
ATOM 1234 C C . ARG B 1 36 ? -7.466 23.908 42.234 1.00 41.30 46 ARG B C 1
ATOM 1235 O O . ARG B 1 36 ? -7.974 24.177 43.306 1.00 42.33 46 ARG B O 1
ATOM 1243 N N . GLN B 1 37 ? -6.301 24.427 41.867 1.00 41.72 47 GLN B N 1
ATOM 1244 C CA . GLN B 1 37 ? -5.452 25.181 42.784 1.00 40.97 47 GLN B CA 1
ATOM 1245 C C . GLN B 1 37 ? -4.209 25.646 42.040 1.00 40.13 47 GLN B C 1
ATOM 1246 O O . GLN B 1 37 ? -3.671 24.888 41.233 1.00 40.50 47 GLN B O 1
ATOM 1252 N N . ILE B 1 38 ? -3.758 26.875 42.311 1.00 39.13 48 ILE B N 1
ATOM 1253 C CA . ILE B 1 38 ? -2.424 27.334 41.918 1.00 38.87 48 ILE B CA 1
ATOM 1254 C C . ILE B 1 38 ? -1.611 27.747 43.139 1.00 40.41 48 ILE B C 1
ATOM 1255 O O . ILE B 1 38 ? -2.129 28.358 44.070 1.00 39.96 48 ILE B O 1
ATOM 1260 N N . ARG B 1 39 ? -0.324 27.380 43.138 1.00 41.28 49 ARG B N 1
ATOM 1261 C CA . ARG B 1 39 ? 0.603 27.980 44.067 1.00 41.73 49 ARG B CA 1
ATOM 1262 C C . ARG B 1 39 ? 1.894 28.458 43.467 1.00 41.80 49 ARG B C 1
ATOM 1263 O O . ARG B 1 39 ? 2.470 27.826 42.615 1.00 43.26 49 ARG B O 1
ATOM 1271 N N . VAL B 1 40 ? 2.333 29.609 43.941 1.00 41.16 50 VAL B N 1
ATOM 1272 C CA . VAL B 1 40 ? 3.396 30.343 43.326 1.00 40.15 50 VAL B CA 1
ATOM 1273 C C . VAL B 1 40 ? 4.554 30.422 44.318 1.00 40.42 50 VAL B C 1
ATOM 1274 O O . VAL B 1 40 ? 4.348 30.526 45.567 1.00 40.14 50 VAL B O 1
ATOM 1278 N N . GLY B 1 41 ? 5.759 30.311 43.760 1.00 38.88 51 GLY B N 1
ATOM 1279 C CA . GLY B 1 41 ? 6.950 30.434 44.526 1.00 38.67 51 GLY B CA 1
ATOM 1280 C C . GLY B 1 41 ? 7.038 31.806 45.140 1.00 38.45 51 GLY B C 1
ATOM 1281 O O . GLY B 1 41 ? 6.925 32.821 44.443 1.00 38.00 51 GLY B O 1
ATOM 1282 N N . ASN B 1 42 ? 7.292 31.829 46.437 1.00 37.73 52 ASN B N 1
ATOM 1283 C CA . ASN B 1 42 ? 7.434 33.080 47.131 1.00 38.42 52 ASN B CA 1
ATOM 1284 C C . ASN B 1 42 ? 8.724 33.210 47.982 1.00 38.28 52 ASN B C 1
ATOM 1285 O O . ASN B 1 42 ? 8.800 34.040 48.889 1.00 38.17 52 ASN B O 1
ATOM 1290 N N . THR B 1 43 ? 9.729 32.381 47.699 1.00 37.67 53 THR B N 1
ATOM 1291 C CA . THR B 1 43 ? 11.042 32.526 48.346 1.00 37.42 53 THR B CA 1
ATOM 1292 C C . THR B 1 43 ? 12.093 32.719 47.258 1.00 37.18 53 THR B C 1
ATOM 1293 O O . THR B 1 43 ? 11.831 32.390 46.099 1.00 37.87 53 THR B O 1
ATOM 1297 N N . PRO B 1 44 ? 13.269 33.281 47.616 1.00 37.62 54 PRO B N 1
ATOM 1298 C CA . PRO B 1 44 ? 14.391 33.411 46.641 1.00 37.18 54 PRO B CA 1
ATOM 1299 C C . PRO B 1 44 ? 14.713 32.123 45.829 1.00 37.15 54 PRO B C 1
ATOM 1300 O O . PRO B 1 44 ? 14.831 32.203 44.611 1.00 36.42 54 PRO B O 1
ATOM 1304 N N . GLU B 1 45 ? 14.822 30.964 46.485 1.00 37.15 55 GLU B N 1
ATOM 1305 C CA . GLU B 1 45 ? 14.913 29.674 45.772 1.00 38.07 55 GLU B CA 1
ATOM 1306 C C . GLU B 1 45 ? 13.712 29.338 44.852 1.00 37.63 55 GLU B C 1
ATOM 1307 O O . GLU B 1 45 ? 13.880 28.582 43.919 1.00 38.16 55 GLU B O 1
ATOM 1313 N N . THR B 1 46 ? 12.512 29.857 45.103 1.00 37.61 56 THR B N 1
ATOM 1314 C CA . THR B 1 46 ? 11.302 29.399 44.331 1.00 37.96 56 THR B CA 1
ATOM 1315 C C . THR B 1 46 ? 10.608 30.390 43.377 1.00 38.32 56 THR B C 1
ATOM 1316 O O . THR B 1 46 ? 9.711 30.015 42.608 1.00 39.76 56 THR B O 1
ATOM 1320 N N . ARG B 1 47 ? 10.965 31.662 43.494 1.00 38.69 57 ARG B N 1
ATOM 1321 C CA . ARG B 1 47 ? 10.418 32.762 42.702 1.00 38.49 57 ARG B CA 1
ATOM 1322 C C . ARG B 1 47 ? 10.588 32.440 41.208 1.00 38.26 57 ARG B C 1
ATOM 1323 O O . ARG B 1 47 ? 11.697 32.128 40.761 1.00 36.30 57 ARG B O 1
ATOM 1331 N N . GLY B 1 48 ? 9.520 32.500 40.421 1.00 36.74 58 GLY B N 1
ATOM 1332 C CA . GLY B 1 48 ? 9.691 32.224 38.996 1.00 36.65 58 GLY B CA 1
ATOM 1333 C C . GLY B 1 48 ? 9.176 30.857 38.638 1.00 36.71 58 GLY B C 1
ATOM 1334 O O . GLY B 1 48 ? 9.297 30.409 37.495 1.00 36.68 58 GLY B O 1
ATOM 1335 N N . THR B 1 49 ? 8.563 30.196 39.620 1.00 37.03 59 THR B N 1
ATOM 1336 C CA . THR B 1 49 ? 8.044 28.830 39.435 1.00 36.49 59 THR B CA 1
ATOM 1337 C C . THR B 1 49 ? 6.707 28.756 40.105 1.00 36.97 59 THR B C 1
ATOM 1338 O O . THR B 1 49 ? 6.410 29.523 41.033 1.00 36.21 59 THR B O 1
ATOM 1342 N N . ALA B 1 50 ? 5.871 27.858 39.598 1.00 37.84 60 ALA B N 1
ATOM 1343 C CA . ALA B 1 50 ? 4.549 27.643 40.156 1.00 38.30 60 ALA B CA 1
ATOM 1344 C C . ALA B 1 50 ? 4.173 26.206 39.999 1.00 38.40 60 ALA B C 1
ATOM 1345 O O . ALA B 1 50 ? 4.786 25.490 39.248 1.00 38.72 60 ALA B O 1
ATOM 1347 N N . TYR B 1 51 ? 3.174 25.802 40.772 1.00 39.15 61 TYR B N 1
ATOM 1348 C CA . TYR B 1 51 ? 2.406 24.581 40.538 1.00 38.75 61 TYR B CA 1
ATOM 1349 C C . TYR B 1 51 ? 0.961 24.945 40.194 1.00 37.48 61 TYR B C 1
ATOM 1350 O O . TYR B 1 51 ? 0.318 25.720 40.917 1.00 38.23 61 TYR B O 1
ATOM 1359 N N . VAL B 1 52 ? 0.472 24.397 39.094 1.00 36.37 62 VAL B N 1
ATOM 1360 C CA . VAL B 1 52 ? -0.908 24.641 38.619 1.00 36.69 62 VAL B CA 1
ATOM 1361 C C . VAL B 1 52 ? -1.613 23.298 38.595 1.00 36.64 62 VAL B C 1
ATOM 1362 O O . VAL B 1 52 ? -1.090 22.341 37.968 1.00 36.62 62 VAL B O 1
ATOM 1366 N N . VAL B 1 53 ? -2.711 23.202 39.353 1.00 35.21 63 VAL B N 1
ATOM 1367 C CA . VAL B 1 53 ? -3.431 21.935 39.501 1.00 35.35 63 VAL B CA 1
ATOM 1368 C C . VAL B 1 53 ? -4.779 22.022 38.771 1.00 35.01 63 VAL B C 1
ATOM 1369 O O . VAL B 1 53 ? -5.566 22.905 39.045 1.00 35.59 63 VAL B O 1
ATOM 1373 N N . TYR B 1 54 ? -5.006 21.140 37.811 1.00 35.50 64 TYR B N 1
ATOM 1374 C CA . TYR B 1 54 ? -6.295 21.004 37.153 1.00 35.97 64 TYR B CA 1
ATOM 1375 C C . TYR B 1 54 ? -7.191 20.026 37.889 1.00 36.57 64 TYR B C 1
ATOM 1376 O O . TYR B 1 54 ? -6.713 19.096 38.534 1.00 35.68 64 TYR B O 1
ATOM 1385 N N . GLU B 1 55 ? 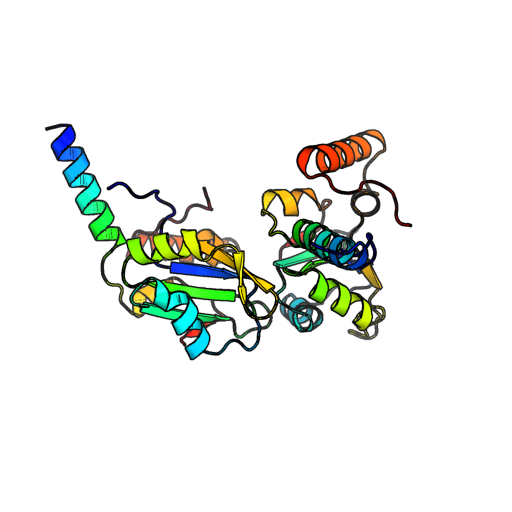-8.501 20.234 37.736 1.00 37.13 65 GLU B N 1
ATOM 1386 C CA . GLU B 1 55 ? -9.476 19.304 38.252 1.00 37.70 65 GLU B CA 1
ATOM 1387 C C . GLU B 1 55 ? -9.449 18.012 37.459 1.00 38.78 65 GLU B C 1
ATOM 1388 O O . GLU B 1 55 ? -9.652 16.941 38.048 1.00 39.12 65 GLU B O 1
ATOM 1394 N N . ASP B 1 56 ? -9.242 18.130 36.127 1.00 39.18 66 ASP B N 1
ATOM 1395 C CA . ASP B 1 56 ? -9.343 17.018 35.178 1.00 39.73 66 ASP B CA 1
ATOM 1396 C C . ASP B 1 56 ? -8.037 16.788 34.404 1.00 40.47 66 ASP B C 1
ATOM 1397 O O . ASP B 1 56 ? -7.377 17.721 33.979 1.00 40.83 66 ASP B O 1
ATOM 1402 N N . ILE B 1 57 ? -7.680 15.516 34.238 1.00 40.86 67 ILE B N 1
ATOM 1403 C CA . ILE B 1 57 ? -6.399 15.123 33.697 1.00 40.28 67 ILE B CA 1
ATOM 1404 C C . ILE B 1 57 ? -6.270 15.391 32.196 1.00 40.94 67 ILE B C 1
ATOM 1405 O O . ILE B 1 57 ? -5.175 15.600 31.716 1.00 39.95 67 ILE B O 1
ATOM 1410 N N . PHE B 1 58 ? -7.388 15.394 31.464 1.00 41.61 68 PHE B N 1
ATOM 1411 C CA . PHE B 1 58 ? -7.329 15.682 30.029 1.00 41.72 68 PHE B CA 1
ATOM 1412 C C . PHE B 1 58 ? -7.198 17.177 29.772 1.00 42.07 68 PHE B C 1
ATOM 1413 O O . PHE B 1 58 ? -6.572 17.566 28.788 1.00 43.67 68 PHE B O 1
ATOM 1421 N N . ASP B 1 59 ? -7.736 18.008 30.661 1.00 41.59 69 ASP B N 1
ATOM 1422 C CA . ASP B 1 59 ? -7.480 19.455 30.637 1.00 41.92 69 ASP B CA 1
ATOM 1423 C C . ASP B 1 59 ? -6.010 19.782 30.863 1.00 42.00 69 ASP B C 1
ATOM 1424 O O . ASP B 1 59 ? -5.454 20.651 30.200 1.00 43.19 69 ASP B O 1
ATOM 1429 N N . ALA B 1 60 ? -5.374 19.113 31.816 1.00 41.39 70 ALA B N 1
ATOM 1430 C CA . ALA B 1 60 ? -3.949 19.358 32.098 1.00 40.41 70 ALA B CA 1
ATOM 1431 C C . ALA B 1 60 ? -3.072 19.026 30.893 1.00 40.23 70 ALA B C 1
ATOM 1432 O O . ALA B 1 60 ? -2.160 19.790 30.557 1.00 39.44 70 ALA B O 1
ATOM 1434 N N . LYS B 1 61 ? -3.353 17.893 30.255 1.00 40.14 71 LYS B N 1
ATOM 1435 C CA . LYS B 1 61 ? -2.653 17.453 29.061 1.00 41.07 71 LYS B CA 1
ATOM 1436 C C . LYS B 1 61 ? -2.836 18.406 27.867 1.00 41.74 71 LYS B C 1
ATOM 1437 O O . LYS B 1 61 ? -1.883 18.684 27.136 1.00 42.19 71 LYS B O 1
ATOM 1443 N N . ASN B 1 62 ? -4.069 18.861 27.642 1.00 42.42 72 ASN B N 1
ATOM 1444 C CA . ASN B 1 62 ? -4.346 19.943 26.705 1.00 43.16 72 ASN B CA 1
ATOM 1445 C C . ASN B 1 62 ? -3.531 21.223 26.976 1.00 43.50 72 ASN B C 1
ATOM 1446 O O . ASN B 1 62 ? -3.063 21.903 26.042 1.00 42.97 72 ASN B O 1
ATOM 1451 N N . ALA B 1 63 ? -3.377 21.545 28.262 1.00 43.02 73 ALA B N 1
ATOM 1452 C CA . ALA B 1 63 ? -2.613 22.702 28.675 1.00 43.68 73 ALA B CA 1
ATOM 1453 C C . ALA B 1 63 ? -1.119 22.557 28.370 1.00 44.37 73 ALA B C 1
ATOM 1454 O O . ALA B 1 63 ? -0.521 23.472 27.831 1.00 45.50 73 ALA B O 1
ATOM 1456 N N . VAL B 1 64 ? -0.520 21.421 28.732 1.00 44.67 74 VAL B N 1
ATOM 1457 C CA . VAL B 1 64 ? 0.863 21.168 28.456 1.00 44.41 74 VAL B CA 1
ATOM 1458 C C . VAL B 1 64 ? 1.148 21.272 26.958 1.00 45.93 74 VAL B C 1
ATOM 1459 O O . VAL B 1 64 ? 2.157 21.874 26.574 1.00 46.32 74 VAL B O 1
ATOM 1463 N N . ASP B 1 65 ? 0.261 20.697 26.136 1.00 46.23 75 ASP B N 1
ATOM 1464 C CA . ASP B 1 65 ? 0.403 20.702 24.680 1.00 47.62 75 ASP B CA 1
ATOM 1465 C C . ASP B 1 65 ? 0.336 22.069 24.031 1.00 47.72 75 ASP B C 1
ATOM 1466 O O . ASP B 1 65 ? 0.899 22.276 22.966 1.00 48.81 75 ASP B O 1
ATOM 1471 N N . HIS B 1 66 ? -0.319 23.014 24.673 1.00 48.29 76 HIS B N 1
ATOM 1472 C CA . HIS B 1 66 ? -0.508 24.311 24.063 1.00 47.89 76 HIS B CA 1
ATOM 1473 C C . HIS B 1 66 ? 0.169 25.435 24.821 1.00 47.30 76 HIS B C 1
ATOM 1474 O O . HIS B 1 66 ? 0.379 26.500 24.252 1.00 47.50 76 HIS B O 1
ATOM 1481 N N . LEU B 1 67 ? 0.532 25.203 26.084 1.00 46.58 77 LEU B N 1
ATOM 1482 C CA . LEU B 1 67 ? 1.183 26.239 26.895 1.00 46.71 77 LEU B CA 1
ATOM 1483 C C . LEU B 1 67 ? 2.713 26.170 26.977 1.00 47.55 77 LEU B C 1
ATOM 1484 O O . LEU B 1 67 ? 3.346 27.113 27.458 1.00 47.07 77 LEU B O 1
ATOM 1489 N N . SER B 1 68 ? 3.310 25.077 26.513 1.00 49.21 78 SER B N 1
ATOM 1490 C CA . SER B 1 68 ? 4.792 25.017 26.409 1.00 51.05 78 SER B CA 1
ATOM 1491 C C . SER B 1 68 ? 5.271 26.045 25.406 1.00 50.36 78 SER B C 1
ATOM 1492 O O . SER B 1 68 ? 4.919 25.966 24.238 1.00 50.72 78 SER B O 1
ATOM 1495 N N . GLY B 1 69 ? 6.060 27.008 25.885 1.00 50.23 79 GLY B N 1
ATOM 1496 C CA . GLY B 1 69 ? 6.623 28.073 25.062 1.00 48.49 79 GLY B CA 1
ATOM 1497 C C . GLY B 1 69 ? 5.827 29.366 25.125 1.00 48.13 79 GLY B C 1
ATOM 1498 O O . GLY B 1 69 ? 6.182 30.351 24.466 1.00 48.12 79 GLY B O 1
ATOM 1499 N N . PHE B 1 70 ? 4.739 29.365 25.900 1.00 47.36 80 PHE B N 1
ATOM 1500 C CA . PHE B 1 70 ? 3.818 30.496 25.951 1.00 46.51 80 PHE B CA 1
ATOM 1501 C C . PHE B 1 70 ? 4.494 31.815 26.364 1.00 46.19 80 PHE B C 1
ATOM 1502 O O . PHE B 1 70 ? 5.099 31.906 27.427 1.00 45.67 80 PHE B O 1
ATOM 1510 N N . ASN B 1 71 ? 4.343 32.830 25.514 1.00 46.28 81 ASN B N 1
ATOM 1511 C CA . ASN B 1 71 ? 4.880 34.172 25.740 1.00 46.92 81 ASN B CA 1
ATOM 1512 C C . ASN B 1 71 ? 4.004 34.972 26.697 1.00 47.38 81 ASN B C 1
ATOM 1513 O O . ASN B 1 71 ? 2.852 35.239 26.401 1.00 46.94 81 ASN B O 1
ATOM 1518 N N . VAL B 1 72 ? 4.549 35.337 27.854 1.00 48.31 82 VAL B N 1
ATOM 1519 C CA . VAL B 1 72 ? 3.892 36.275 28.765 1.00 48.85 82 VAL B CA 1
ATOM 1520 C C . VAL B 1 72 ? 4.967 37.209 29.314 1.00 49.50 82 VAL B C 1
ATOM 1521 O O . VAL B 1 72 ? 6.006 36.737 29.809 1.00 49.86 82 VAL B O 1
ATOM 1525 N N . SER B 1 73 ? 4.725 38.522 29.197 1.00 49.65 83 SER B N 1
ATOM 1526 C CA . SER B 1 73 ? 5.667 39.586 29.601 1.00 50.06 83 SER B CA 1
ATOM 1527 C C . SER B 1 73 ? 7.059 39.348 29.090 1.00 49.74 83 SER B C 1
ATOM 1528 O O . SER B 1 73 ? 8.001 39.300 29.886 1.00 50.43 83 SER B O 1
ATOM 1531 N N . ASN B 1 74 ? 7.187 39.184 27.779 1.00 49.33 84 ASN B N 1
ATOM 1532 C CA . ASN B 1 74 ? 8.485 39.126 27.107 1.00 48.54 84 ASN B CA 1
ATOM 1533 C C . ASN B 1 74 ? 9.414 38.016 27.598 1.00 47.52 84 ASN B C 1
ATOM 1534 O O . ASN B 1 74 ? 10.621 38.213 27.706 1.00 48.05 84 ASN B O 1
ATOM 1539 N N . ARG B 1 75 ? 8.832 36.866 27.910 1.00 46.36 85 ARG B N 1
ATOM 1540 C CA . ARG B 1 75 ? 9.544 35.675 28.357 1.00 45.06 85 ARG B CA 1
ATOM 1541 C C . ARG B 1 75 ? 8.627 34.492 28.106 1.00 44.93 85 ARG B C 1
ATOM 1542 O O . ARG B 1 75 ? 7.418 34.643 27.994 1.00 45.13 85 ARG B O 1
ATOM 1550 N N . TYR B 1 76 ? 9.205 33.314 27.982 1.00 44.79 86 TYR B N 1
ATOM 1551 C CA . TYR B 1 76 ? 8.481 32.167 27.471 1.00 44.43 86 TYR B CA 1
ATOM 1552 C C . TYR B 1 76 ? 8.432 31.124 28.541 1.00 44.30 86 TYR B C 1
ATOM 1553 O O . TYR B 1 76 ? 9.449 30.783 29.127 1.00 45.41 86 TYR B O 1
ATOM 1562 N N . LEU B 1 77 ? 7.239 30.626 28.810 1.00 44.06 87 LEU B N 1
ATOM 1563 C CA . LEU B 1 77 ? 7.011 29.738 29.931 1.00 43.05 87 LEU B CA 1
ATOM 1564 C C . LEU B 1 77 ? 7.524 28.335 29.634 1.00 42.20 87 LEU B C 1
ATOM 1565 O O . LEU B 1 77 ? 7.481 27.882 28.494 1.00 41.92 87 LEU B O 1
ATOM 1570 N N . VAL B 1 78 ? 7.987 27.658 30.677 1.00 41.18 88 VAL B N 1
ATOM 1571 C CA . VAL B 1 78 ? 8.342 26.236 30.622 1.00 40.12 88 VAL B CA 1
ATOM 1572 C C . VAL B 1 78 ? 7.295 25.515 31.487 1.00 40.39 88 VAL B C 1
ATOM 1573 O O . VAL B 1 78 ? 7.084 25.850 32.662 1.00 38.85 88 VAL B O 1
ATOM 1577 N N . VAL B 1 79 ? 6.609 24.556 30.870 1.00 40.50 89 VAL B N 1
ATOM 1578 C CA . VAL B 1 79 ? 5.458 23.934 31.461 1.00 40.89 89 VAL B CA 1
ATOM 1579 C C . VAL B 1 79 ? 5.733 22.433 31.469 1.00 41.95 89 VAL B C 1
ATOM 1580 O O . VAL B 1 79 ? 5.943 21.831 30.406 1.00 41.72 89 VAL B O 1
ATOM 1584 N N . LEU B 1 80 ? 5.806 21.842 32.670 1.00 41.96 90 LEU B N 1
ATOM 1585 C CA . LEU B 1 80 ? 6.120 20.412 32.774 1.00 42.26 90 LEU B CA 1
ATOM 1586 C C . LEU B 1 80 ? 5.094 19.679 33.635 1.00 41.96 90 LEU B C 1
ATOM 1587 O O . LEU B 1 80 ? 4.439 20.287 34.469 1.00 42.16 90 LEU B O 1
ATOM 1592 N N . TYR B 1 81 ? 4.967 18.372 33.436 1.00 41.09 91 TYR B N 1
ATOM 1593 C CA . TYR B 1 81 ? 4.179 17.562 34.326 1.00 40.63 91 TYR B CA 1
ATOM 1594 C C . TYR B 1 81 ? 4.869 17.4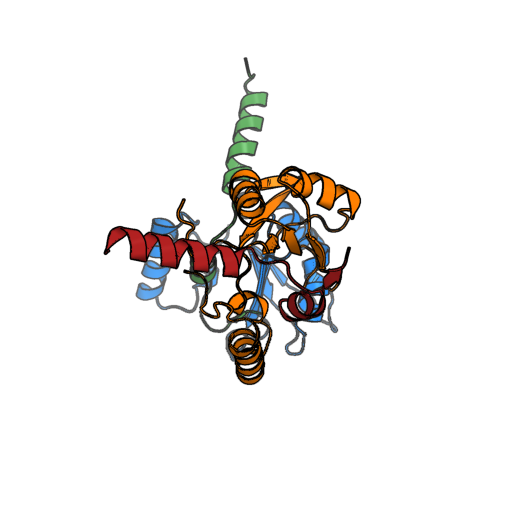90 35.676 1.00 41.20 91 TYR B C 1
ATOM 1595 O O . TYR B 1 81 ? 6.097 17.357 35.753 1.00 38.77 91 TYR B O 1
ATOM 1604 N N . TYR B 1 82 ? 4.076 17.571 36.760 1.00 41.28 92 TYR B N 1
ATOM 1605 C CA . TYR B 1 82 ? 4.668 17.303 38.068 1.00 41.17 92 TYR B CA 1
ATOM 1606 C C . TYR B 1 82 ? 5.295 15.904 38.168 1.00 41.62 92 TYR B C 1
ATOM 1607 O O . TYR B 1 82 ? 4.761 14.896 37.659 1.00 40.72 92 TYR B O 1
ATOM 1616 N N . ASN B 1 83 ? 6.461 15.887 38.812 1.00 41.26 93 ASN B N 1
ATOM 1617 C CA . ASN B 1 83 ? 7.173 14.684 39.153 1.00 40.98 93 ASN B CA 1
ATOM 1618 C C . ASN B 1 83 ? 7.606 14.795 40.633 1.00 40.85 93 ASN B C 1
ATOM 1619 O O . ASN B 1 83 ? 8.356 15.695 40.996 1.00 40.42 93 ASN B O 1
ATOM 1624 N N . ALA B 1 84 ? 7.088 13.905 41.480 1.00 41.72 94 ALA B N 1
ATOM 1625 C CA . ALA B 1 84 ? 7.381 13.899 42.927 1.00 42.84 94 ALA B CA 1
ATOM 1626 C C . ALA B 1 84 ? 8.884 13.833 43.253 1.00 44.07 94 ALA B C 1
ATOM 1627 O O . ALA B 1 84 ? 9.370 14.549 44.148 1.00 44.70 94 ALA B O 1
ATOM 1629 N N . ASN B 1 85 ? 9.617 12.979 42.534 1.00 44.97 95 ASN B N 1
ATOM 1630 C CA . ASN B 1 85 ? 11.069 12.908 42.663 1.00 45.43 95 ASN B CA 1
ATOM 1631 C C . ASN B 1 85 ? 11.713 14.265 42.418 1.00 45.72 95 ASN B C 1
ATOM 1632 O O . ASN B 1 85 ? 12.494 14.729 43.212 1.00 46.40 95 ASN B O 1
ATOM 1637 N N . ARG B 1 86 ? 11.383 14.914 41.317 1.00 46.45 96 ARG B N 1
ATOM 1638 C CA . ARG B 1 86 ? 11.936 16.218 41.072 1.00 47.14 96 ARG B CA 1
ATOM 1639 C C . ARG B 1 86 ? 11.471 17.219 42.115 1.00 47.66 96 ARG B C 1
ATOM 1640 O O . ARG B 1 86 ? 12.306 17.963 42.622 1.00 49.23 96 ARG B O 1
ATOM 1648 N N . ALA B 1 87 ? 10.181 17.198 42.471 1.00 47.30 97 ALA B N 1
ATOM 1649 C CA . ALA B 1 87 ? 9.604 18.080 43.483 1.00 46.97 97 ALA B CA 1
ATOM 1650 C C . ALA B 1 87 ? 10.338 18.115 44.829 1.00 47.34 97 ALA B C 1
ATOM 1651 O O . ALA B 1 87 ? 10.369 19.146 45.476 1.00 46.98 97 ALA B O 1
ATOM 1653 N N . PHE B 1 88 ? 10.908 16.993 45.262 1.00 48.55 98 PHE B N 1
ATOM 1654 C CA . PHE B 1 88 ? 11.622 16.943 46.548 1.00 49.55 98 PHE B CA 1
ATOM 1655 C C . PHE B 1 88 ? 13.130 16.740 46.420 1.00 51.26 98 PHE B C 1
ATOM 1656 O O . PHE B 1 88 ? 13.760 16.206 47.344 1.00 51.15 98 PHE B O 1
ATOM 1664 N N . GLN B 1 89 ? 13.699 17.165 45.283 1.00 53.54 99 GLN B N 1
ATOM 1665 C CA . GLN B 1 89 ? 15.149 17.000 45.008 1.00 56.07 99 GLN B CA 1
ATOM 1666 C C . GLN B 1 89 ? 16.022 17.828 45.966 1.00 57.00 99 GLN B C 1
ATOM 1667 O O . GLN B 1 89 ? 17.119 17.415 46.301 1.00 57.09 99 GLN B O 1
ATOM 1673 N N . LYS B 1 90 ? 15.496 18.970 46.412 1.00 58.71 100 LYS B N 1
ATOM 1674 C CA . LYS B 1 90 ? 16.106 19.823 47.418 1.00 60.33 100 LYS B CA 1
ATOM 1675 C C . LYS B 1 90 ? 16.056 19.335 48.883 1.00 61.24 100 LYS B C 1
ATOM 1676 O O . LYS B 1 90 ? 16.319 20.121 49.799 1.00 61.89 100 LYS B O 1
ATOM 1682 N N . MET B 1 91 ? 15.739 18.055 49.110 1.00 61.99 101 MET B N 1
ATOM 1683 C CA . MET B 1 91 ? 15.915 17.410 50.435 1.00 62.03 101 MET B CA 1
ATOM 1684 C C . MET B 1 91 ? 17.167 16.535 50.394 1.00 62.89 101 MET B C 1
ATOM 1685 O O . MET B 1 91 ? 17.510 16.009 49.326 1.00 63.09 101 MET B O 1
ATOM 1690 N N . ASP B 1 92 ? 17.847 16.359 51.532 1.00 63.40 102 ASP B N 1
ATOM 1691 C CA . ASP B 1 92 ? 18.993 15.443 51.569 1.00 64.18 102 ASP B CA 1
ATOM 1692 C C . ASP B 1 92 ? 18.479 13.998 51.512 1.00 64.13 102 ASP B C 1
ATOM 1693 O O . ASP B 1 92 ? 17.477 13.668 52.145 1.00 63.98 102 ASP B O 1
ATOM 1698 N N . THR B 1 93 ? 19.179 13.173 50.725 1.00 64.24 103 THR B N 1
ATOM 1699 C CA . THR B 1 93 ? 18.925 11.730 50.515 1.00 64.05 103 THR B CA 1
ATOM 1700 C C . THR B 1 93 ? 17.997 11.055 51.524 1.00 64.14 103 THR B C 1
ATOM 1701 O O . THR B 1 93 ? 16.998 10.450 51.124 1.00 64.40 103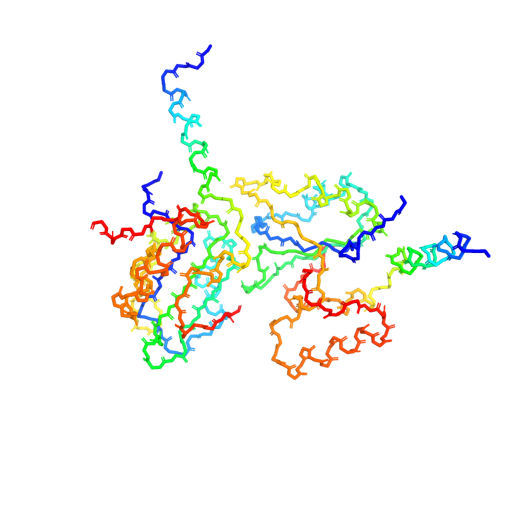 THR B O 1
ATOM 1705 N N . LYS B 1 94 ? 18.328 11.163 52.813 1.00 63.94 104 LYS B N 1
ATOM 1706 C CA . LYS B 1 94 ? 17.526 10.582 53.903 1.00 63.64 104 LYS B CA 1
ATOM 1707 C C . LYS B 1 94 ? 16.084 11.103 53.934 1.00 63.22 104 LYS B C 1
ATOM 1708 O O . LYS B 1 94 ? 15.150 10.311 54.009 1.00 62.95 104 LYS B O 1
ATOM 1714 N N . LYS B 1 95 ? 15.927 12.429 53.867 1.00 63.04 105 LYS B N 1
ATOM 1715 C CA . LYS B 1 95 ? 14.623 13.107 53.973 1.00 62.64 105 LYS B CA 1
ATOM 1716 C C . LYS B 1 95 ? 13.736 12.971 52.736 1.00 62.34 105 LYS B C 1
ATOM 1717 O O . LYS B 1 95 ? 12.516 12.846 52.867 1.00 61.90 105 LYS B O 1
ATOM 1723 N N . LYS B 1 96 ? 14.353 13.028 51.553 1.00 62.09 106 LYS B N 1
ATOM 1724 C CA . LYS B 1 96 ? 13.668 12.795 50.277 1.00 61.77 106 LYS B CA 1
ATOM 1725 C C . LYS B 1 96 ? 13.191 11.349 50.142 1.00 62.11 106 LYS B C 1
ATOM 1726 O O . LYS B 1 96 ? 12.149 11.100 49.544 1.00 62.63 106 LYS B O 1
ATOM 1732 N N . GLU B 1 97 ? 13.948 10.412 50.713 1.00 62.37 107 GLU B N 1
ATOM 1733 C CA . GLU B 1 97 ? 13.613 8.981 50.722 1.00 62.57 107 GLU B CA 1
ATOM 1734 C C . GLU B 1 97 ? 12.371 8.693 51.578 1.00 62.86 107 GLU B C 1
ATOM 1735 O O . GLU B 1 97 ? 11.503 7.906 51.181 1.00 62.87 107 GLU B O 1
ATOM 1741 N N . GLU B 1 98 ? 12.297 9.337 52.745 1.00 63.10 108 GLU B N 1
ATOM 1742 C CA . GLU B 1 98 ? 11.147 9.217 53.649 1.00 63.50 108 GLU B CA 1
ATOM 1743 C C . GLU B 1 98 ? 9.873 9.783 53.031 1.00 63.41 108 GLU B C 1
ATOM 1744 O O . GLU B 1 98 ? 8.844 9.112 53.042 1.00 63.78 108 GLU B O 1
ATOM 1750 N N . GLN B 1 99 ? 9.953 11.007 52.497 1.00 62.97 109 GLN B N 1
ATOM 1751 C CA . GLN B 1 99 ? 8.789 11.699 51.938 1.00 62.82 109 GLN B CA 1
ATOM 1752 C C . GLN B 1 99 ? 8.185 10.955 50.742 1.00 62.45 109 GLN B C 1
ATOM 1753 O O . GLN B 1 99 ? 6.967 10.816 50.658 1.00 62.32 109 GLN B O 1
ATOM 1759 N N . LEU B 1 100 ? 9.037 10.475 49.836 1.00 62.23 110 LEU B N 1
ATOM 1760 C CA . LEU B 1 100 ? 8.579 9.763 48.640 1.00 61.88 110 LEU B CA 1
ATOM 1761 C C . LEU B 1 100 ? 7.923 8.433 49.006 1.00 62.16 110 LEU B C 1
ATOM 1762 O O . LEU B 1 100 ? 6.895 8.040 48.425 1.00 61.64 110 LEU B O 1
ATOM 1767 N N . LYS B 1 101 ? 8.528 7.752 49.981 1.00 62.55 111 LYS B N 1
ATOM 1768 C CA . LYS B 1 101 ? 7.971 6.527 50.536 1.00 62.70 111 LYS B CA 1
ATOM 1769 C C . LYS B 1 101 ? 6.605 6.792 51.208 1.00 62.54 111 LYS B C 1
ATOM 1770 O O . LYS B 1 101 ? 5.708 5.962 51.124 1.00 62.54 111 LYS B O 1
ATOM 1776 N N . LEU B 1 102 ? 6.451 7.961 51.833 1.00 62.34 112 LEU B N 1
ATOM 1777 C CA . LEU B 1 102 ? 5.195 8.363 52.469 1.00 62.39 112 LEU B CA 1
ATOM 1778 C C . LEU B 1 102 ? 4.066 8.717 51.474 1.00 62.32 112 LEU B C 1
ATOM 1779 O O . LEU B 1 102 ? 2.884 8.571 51.801 1.00 62.11 112 LEU B O 1
ATOM 1784 N N . LEU B 1 103 ? 4.432 9.202 50.283 1.00 62.16 113 LEU B N 1
ATOM 1785 C CA . LEU B 1 103 ? 3.465 9.477 49.206 1.00 61.85 113 LEU B CA 1
ATOM 1786 C C . LEU B 1 103 ? 3.068 8.194 48.481 1.00 61.68 113 LEU B C 1
ATOM 1787 O O . LEU B 1 103 ? 1.914 8.022 48.107 1.00 61.49 113 LEU B O 1
ATOM 1792 N N . LYS B 1 104 ? 4.053 7.312 48.293 1.00 62.05 114 LYS B N 1
ATOM 1793 C CA . LYS B 1 104 ? 3.902 6.005 47.643 1.00 61.94 114 LYS B CA 1
ATOM 1794 C C . LYS B 1 104 ? 2.990 5.090 48.455 1.00 61.58 114 LYS B C 1
ATOM 1795 O O . LYS B 1 104 ? 2.177 4.367 47.886 1.00 61.67 114 LYS B O 1
ATOM 1801 N N . GLU B 1 105 ? 3.123 5.142 49.782 1.00 61.23 115 GLU B N 1
ATOM 1802 C CA . GLU B 1 105 ? 2.276 4.362 50.698 1.00 60.92 115 GLU B CA 1
ATOM 1803 C C . GLU B 1 105 ? 0.836 4.878 50.762 1.00 60.58 115 GLU B C 1
ATOM 1804 O O . GLU B 1 105 ? -0.115 4.102 50.631 1.00 60.46 115 GLU B O 1
ATOM 1810 N N . LYS B 1 106 ? 0.692 6.189 50.964 1.00 60.06 116 LYS B N 1
ATOM 1811 C CA . LYS B 1 106 ? -0.602 6.809 51.225 1.00 59.55 116 LYS B CA 1
ATOM 1812 C C . LYS B 1 106 ? -1.455 6.983 49.988 1.00 59.26 116 LYS B C 1
ATOM 1813 O O . LYS B 1 106 ? -2.655 6.694 50.018 1.00 59.47 116 LYS B O 1
ATOM 1819 N N . TYR B 1 107 ? -0.845 7.469 48.910 1.00 58.88 117 TYR B N 1
ATOM 1820 C CA . TYR B 1 107 ? -1.606 7.935 47.752 1.00 58.44 117 TYR B CA 1
ATOM 1821 C C . TYR B 1 107 ? -1.217 7.218 46.450 1.00 58.70 117 TYR B C 1
ATOM 1822 O O . TYR B 1 107 ? -1.691 7.574 45.371 1.00 58.97 117 TYR B O 1
ATOM 1831 N N . GLY B 1 108 ? -0.362 6.204 46.563 1.00 58.96 118 GLY B N 1
ATOM 1832 C CA . GLY B 1 108 ? 0.113 5.430 45.415 1.00 59.43 118 GLY B CA 1
ATOM 1833 C C . GLY B 1 108 ? 0.595 6.289 44.260 1.00 59.79 118 GLY B C 1
ATOM 1834 O O . GLY B 1 108 ? 0.060 6.197 43.152 1.00 60.21 118 GLY B O 1
ATOM 1835 N N . ILE B 1 109 ? 1.604 7.119 44.527 1.00 59.56 119 ILE B N 1
ATOM 1836 C CA . ILE B 1 109 ? 2.095 8.120 43.580 1.00 59.55 119 ILE B CA 1
ATOM 1837 C C . ILE B 1 109 ? 3.424 7.653 42.975 1.00 59.62 119 ILE B C 1
ATOM 1838 O O . ILE B 1 109 ? 4.275 7.143 43.699 1.00 59.67 119 ILE B O 1
ATOM 1843 N N . ASN B 1 110 ? 3.579 7.774 41.654 1.00 59.76 120 ASN B N 1
ATOM 1844 C CA . ASN B 1 110 ? 4.829 7.370 41.007 1.00 60.50 120 ASN B CA 1
ATOM 1845 C C . ASN B 1 110 ? 5.962 8.176 41.607 1.00 60.78 120 ASN B C 1
ATOM 1846 O O . ASN B 1 110 ? 5.874 9.403 41.680 1.00 60.91 120 ASN B O 1
ATOM 1851 N N . THR B 1 111 ? 7.013 7.494 42.055 1.00 61.33 121 THR B N 1
ATOM 1852 C CA . THR B 1 111 ? 8.134 8.186 42.694 1.00 61.99 121 THR B CA 1
ATOM 1853 C C . THR B 1 111 ? 9.453 8.095 41.912 1.00 62.26 121 THR B C 1
ATOM 1854 O O . THR B 1 111 ? 10.491 8.563 42.387 1.00 62.04 121 THR B O 1
ATOM 1858 N N . ASP B 1 112 ? 9.400 7.531 40.705 1.00 62.83 122 ASP B N 1
ATOM 1859 C CA . ASP B 1 112 ? 10.586 7.441 39.837 1.00 63.61 122 ASP B CA 1
ATOM 1860 C C . ASP B 1 112 ? 10.918 8.796 39.182 1.00 63.85 122 ASP B C 1
ATOM 1861 O O . ASP B 1 112 ? 10.013 9.599 38.920 1.00 63.97 122 ASP B O 1
ATOM 1866 N N . PRO B 1 113 ? 12.214 9.058 38.911 1.00 64.19 123 PRO B N 1
ATOM 1867 C CA . PRO B 1 113 ? 12.598 10.299 38.218 1.00 64.38 123 PRO B CA 1
ATOM 1868 C C . PRO B 1 113 ? 11.994 10.350 36.807 1.00 64.69 123 PRO B C 1
ATOM 1869 O O . PRO B 1 113 ? 11.562 9.315 36.301 1.00 64.35 123 PRO B O 1
ATOM 1873 N N . PRO B 1 114 ? 11.927 11.549 36.186 1.00 65.23 124 PRO B N 1
ATOM 1874 C CA . PRO B 1 114 ? 11.379 11.709 34.829 1.00 65.97 124 PRO B CA 1
ATOM 1875 C C . PRO B 1 114 ? 11.871 10.661 33.818 1.00 66.95 124 PRO B C 1
ATOM 1876 O O . PRO B 1 114 ? 13.055 10.271 33.835 1.00 66.91 124 PRO B O 1
ATOM 1880 N N . LYS B 1 115 ? 10.952 10.251 32.936 1.00 67.86 125 LYS B N 1
ATOM 1881 C CA . LYS B 1 115 ? 11.125 9.119 31.998 1.00 68.73 125 LYS B CA 1
ATOM 1882 C C . LYS B 1 115 ? 12.420 9.207 31.195 1.00 68.94 125 LYS B C 1
ATOM 1883 O O . LYS B 1 115 ? 13.013 8.189 30.837 1.00 69.24 125 LYS B O 1
ATOM 1890 N N . SER C 2 1 ? 6.166 44.469 1.545 1.00 60.27 377 SER P N 1
ATOM 1891 C CA . SER C 2 1 ? 7.289 43.463 1.679 1.00 60.07 377 SER P CA 1
ATOM 1892 C C . SER C 2 1 ? 8.389 44.067 2.508 1.00 59.26 377 SER P C 1
ATOM 1893 O O . SER C 2 1 ? 8.794 45.200 2.247 1.00 59.32 377 SER P O 1
ATOM 1896 N N . MET C 2 2 ? 8.869 43.317 3.500 1.00 58.57 378 MET P N 1
ATOM 1897 C CA . MET C 2 2 ? 9.922 43.786 4.408 1.00 57.02 378 MET P CA 1
ATOM 1898 C C . MET C 2 2 ? 11.086 44.484 3.684 1.00 57.56 378 MET P C 1
ATOM 1899 O O . MET C 2 2 ? 11.639 43.956 2.713 1.00 57.23 378 MET P O 1
ATOM 1904 N N . THR C 2 3 ? 11.427 45.686 4.150 1.00 57.56 379 THR P N 1
ATOM 1905 C CA . THR C 2 3 ? 12.644 46.389 3.731 1.00 57.77 379 THR P CA 1
ATOM 1906 C C . THR C 2 3 ? 13.909 45.696 4.260 1.00 58.08 379 THR P C 1
ATOM 1907 O O . THR C 2 3 ? 13.814 44.764 5.066 1.00 57.99 379 THR P O 1
ATOM 1911 N N . PRO C 2 4 ? 15.102 46.136 3.796 1.00 58.21 380 PRO P N 1
ATOM 1912 C CA . PRO C 2 4 ? 16.333 45.526 4.278 1.00 58.24 380 PRO P CA 1
ATOM 1913 C C . PRO C 2 4 ? 16.470 45.594 5.804 1.00 57.96 380 PRO P C 1
ATOM 1914 O O . PRO C 2 4 ? 16.956 44.644 6.432 1.00 57.08 380 PRO P O 1
ATOM 1918 N N . GLU C 2 5 ? 15.987 46.699 6.359 1.00 57.94 381 GLU P N 1
ATOM 1919 C CA . GLU C 2 5 ? 16.071 47.025 7.764 1.00 58.16 381 GLU P CA 1
ATOM 1920 C C . GLU C 2 5 ? 15.146 46.132 8.569 1.00 57.05 381 GLU P C 1
ATOM 1921 O O . GLU C 2 5 ? 15.531 45.639 9.641 1.00 57.45 381 GLU P O 1
ATOM 1927 N N . GLN C 2 6 ? 13.934 45.923 8.044 1.00 55.24 382 GLN P N 1
ATOM 1928 C CA . GLN C 2 6 ? 12.927 45.067 8.677 1.00 53.36 382 GLN P CA 1
ATOM 1929 C C . GLN C 2 6 ? 13.354 43.613 8.611 1.00 51.58 382 GLN P C 1
ATOM 1930 O O . GLN C 2 6 ? 13.103 42.843 9.541 1.00 51.56 382 GLN P O 1
ATOM 1936 N N . LEU C 2 7 ? 13.997 43.245 7.508 1.00 49.15 383 LEU P N 1
ATOM 1937 C CA . LEU C 2 7 ? 14.612 41.926 7.393 1.00 48.13 383 LEU P CA 1
ATOM 1938 C C . LEU C 2 7 ? 15.676 41.646 8.447 1.00 47.81 383 LEU P C 1
ATOM 1939 O O . LEU C 2 7 ? 15.756 40.532 8.958 1.00 47.80 383 LEU P O 1
ATOM 1944 N N . GLN C 2 8 ? 16.488 42.660 8.745 1.00 47.75 384 GLN P N 1
ATOM 1945 C CA . GLN C 2 8 ? 17.574 42.558 9.699 1.00 48.52 384 GLN P CA 1
ATOM 1946 C C . GLN C 2 8 ? 17.010 42.407 11.123 1.00 46.91 384 GLN P C 1
ATOM 1947 O O . GLN C 2 8 ? 17.526 41.611 11.909 1.00 46.85 384 GLN P O 1
ATOM 1953 N N . ALA C 2 9 ? 15.938 43.146 11.420 1.00 45.88 385 ALA P N 1
ATOM 1954 C CA . ALA C 2 9 ? 15.125 42.970 12.645 1.00 44.53 385 ALA P CA 1
ATOM 1955 C C . ALA C 2 9 ? 14.508 41.573 12.761 1.00 43.28 385 ALA P C 1
ATOM 1956 O O . ALA C 2 9 ? 14.583 40.941 13.806 1.00 43.98 385 ALA P O 1
ATOM 1958 N N . TRP C 2 10 ? 13.903 41.097 11.687 1.00 42.17 386 TRP P N 1
ATOM 1959 C CA . TRP C 2 10 ? 13.366 39.735 11.617 1.00 41.05 386 TRP P CA 1
ATOM 1960 C C . TRP C 2 10 ? 14.451 38.673 11.861 1.00 41.39 386 TRP P C 1
ATOM 1961 O O . TRP C 2 10 ? 14.201 37.652 12.519 1.00 41.35 386 TRP P O 1
ATOM 1972 N N . ARG C 2 11 ? 15.646 38.919 11.311 1.00 41.13 387 ARG P N 1
ATOM 1973 C CA . ARG C 2 11 ? 16.812 38.046 11.481 1.00 41.83 387 ARG P CA 1
ATOM 1974 C C . ARG C 2 11 ? 17.319 38.027 12.910 1.00 41.85 387 ARG P C 1
ATOM 1975 O O . ARG C 2 11 ? 17.608 36.976 13.443 1.00 41.56 387 ARG P O 1
ATOM 1983 N N . TRP C 2 12 ? 17.460 39.190 13.518 1.00 43.85 388 TRP P N 1
ATOM 1984 C CA . TRP C 2 12 ? 17.813 39.269 14.940 1.00 46.50 388 TRP P CA 1
ATOM 1985 C C . TRP C 2 12 ? 16.818 38.547 15.852 1.00 46.91 388 TRP P C 1
ATOM 1986 O O . TRP C 2 12 ? 17.235 37.794 16.736 1.00 46.28 388 TRP P O 1
ATOM 1997 N N . GLU C 2 13 ? 15.520 38.741 15.605 1.00 47.39 389 GLU P N 1
ATOM 1998 C CA . GLU C 2 13 ? 14.492 37.991 16.313 1.00 48.21 389 GLU P CA 1
ATOM 1999 C C . GLU C 2 13 ? 14.704 36.495 16.202 1.00 47.34 389 GLU P C 1
ATOM 2000 O O . GLU C 2 13 ? 14.673 35.811 17.211 1.00 47.70 389 GLU P O 1
ATOM 2006 N N . ARG C 2 14 ? 14.944 35.980 15.001 1.00 47.01 390 ARG P N 1
ATOM 2007 C CA . ARG C 2 14 ? 15.223 34.535 14.831 1.00 47.22 390 ARG P CA 1
ATOM 2008 C C . ARG C 2 14 ? 16.469 34.054 15.582 1.00 47.97 390 ARG P C 1
ATOM 2009 O O . ARG C 2 14 ? 16.423 32.985 16.196 1.00 48.22 390 ARG P O 1
ATOM 2017 N N . GLU C 2 15 ? 17.555 34.842 15.530 1.00 48.24 391 GLU P N 1
ATOM 2018 C CA . GLU C 2 15 ? 18.852 34.535 16.161 1.00 49.58 391 GLU P CA 1
ATOM 2019 C C . GLU C 2 15 ? 18.742 34.518 17.691 1.00 49.52 391 GLU P C 1
ATOM 2020 O O . GLU C 2 15 ? 19.094 33.548 18.363 1.00 48.56 391 GLU P O 1
ATOM 2026 N N . ILE C 2 16 ? 18.185 35.600 18.211 1.00 50.34 392 ILE P N 1
ATOM 2027 C CA . ILE C 2 16 ? 17.713 35.707 19.587 1.00 50.84 392 ILE P CA 1
ATOM 2028 C C . ILE C 2 16 ? 16.765 34.606 20.084 1.00 51.18 392 ILE P C 1
ATOM 2029 O O . ILE C 2 16 ? 16.858 34.217 21.255 1.00 52.30 392 ILE P O 1
ATOM 2034 N N . ASP C 2 17 ? 15.890 34.066 19.231 1.00 50.66 393 ASP P N 1
ATOM 2035 C CA . ASP C 2 17 ? 15.018 32.951 19.661 1.00 49.75 393 ASP P CA 1
ATOM 2036 C C . ASP C 2 17 ? 15.799 31.683 19.831 1.00 48.74 393 ASP P C 1
ATOM 2037 O O . ASP C 2 17 ? 15.549 30.933 20.739 1.00 48.04 393 ASP P O 1
ATOM 2042 N N . GLU C 2 18 ? 16.725 31.432 18.915 1.00 49.05 394 GLU P N 1
ATOM 2043 C CA . GLU C 2 18 ? 17.589 30.269 18.980 1.00 49.62 394 GLU P CA 1
ATOM 2044 C C . GLU C 2 18 ? 18.515 3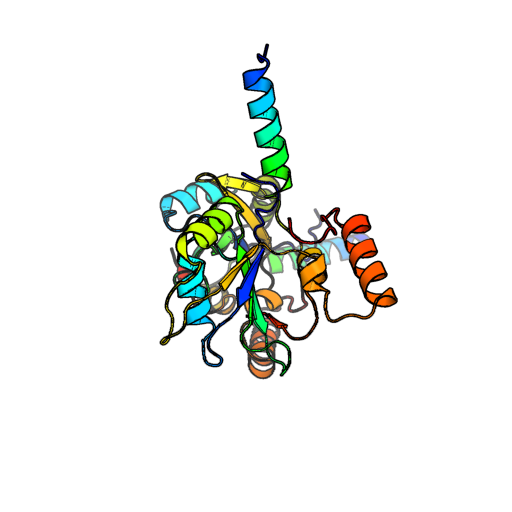0.278 20.234 1.00 48.99 394 GLU P C 1
ATOM 2045 O O . GLU C 2 18 ? 18.830 29.234 20.804 1.00 49.40 394 GLU P O 1
ATOM 2051 N N . ARG C 2 19 ? 18.922 31.461 20.663 1.00 48.27 395 ARG P N 1
ATOM 2052 C CA . ARG C 2 19 ? 19.758 31.621 21.850 1.00 48.11 395 ARG P CA 1
ATOM 2053 C C . ARG C 2 19 ? 18.974 31.681 23.216 1.00 48.71 395 ARG P C 1
ATOM 2054 O O . ARG C 2 19 ? 19.585 31.823 24.279 1.00 47.33 395 ARG P O 1
ATOM 2062 N N . ASN C 2 20 ? 17.637 31.550 23.167 1.00 48.47 396 ASN P N 1
ATOM 2063 C CA . ASN C 2 20 ? 16.794 31.690 24.336 1.00 48.41 396 ASN P CA 1
ATOM 2064 C C . ASN C 2 20 ? 15.812 30.548 24.442 1.00 49.47 396 ASN P C 1
ATOM 2065 O O . ASN C 2 20 ? 14.796 30.653 25.128 1.00 48.87 396 ASN P O 1
ATOM 2070 N N . ARG C 2 21 ? 16.135 29.445 23.782 1.00 50.83 397 ARG P N 1
ATOM 2071 C CA . ARG C 2 21 ? 15.329 28.232 23.839 1.00 53.64 397 ARG P CA 1
ATOM 2072 C C . ARG C 2 21 ? 15.605 27.522 25.151 1.00 53.76 397 ARG P C 1
ATOM 2073 O O . ARG C 2 21 ? 16.720 27.656 25.677 1.00 54.69 397 ARG P O 1
ATOM 2081 N N . PRO C 2 22 ? 14.600 26.785 25.696 1.00 53.66 398 PRO P N 1
ATOM 2082 C CA . PRO C 2 22 ? 14.799 26.047 26.938 1.00 53.29 398 PRO P CA 1
ATOM 2083 C C . PRO C 2 22 ? 15.750 24.876 26.772 1.00 53.28 398 PRO P C 1
ATOM 2084 O O . PRO C 2 22 ? 15.689 24.192 25.765 1.00 53.74 398 PRO P O 1
ATOM 2088 N N . LEU C 2 23 ? 16.605 24.629 27.762 1.00 53.38 399 LEU P N 1
ATOM 2089 C CA . LEU C 2 23 ? 17.577 23.540 27.649 1.00 53.79 399 LEU P CA 1
ATOM 2090 C C . LEU C 2 23 ? 17.181 22.338 28.470 1.00 54.30 399 LEU P C 1
ATOM 2091 O O . LEU C 2 23 ? 16.713 22.496 29.600 1.00 54.52 399 LEU P O 1
ATOM 2096 N N . SER C 2 24 ? 17.406 21.138 27.930 1.00 55.48 400 SER P N 1
ATOM 2097 C CA . SER C 2 24 ? 17.198 19.925 28.716 1.00 56.58 400 SER P CA 1
ATOM 2098 C C . SER C 2 24 ? 18.155 19.925 29.894 1.00 57.33 400 SER P C 1
ATOM 2099 O O . SER C 2 24 ? 19.094 20.718 29.941 1.00 57.76 400 SER P O 1
ATOM 2102 N N . ASP C 2 25 ? 17.890 19.066 30.868 1.00 58.52 401 ASP P N 1
ATOM 2103 C CA . ASP C 2 25 ? 18.821 18.850 31.954 1.00 59.56 401 ASP P CA 1
ATOM 2104 C C . ASP C 2 25 ? 20.075 18.137 31.437 1.00 59.21 401 ASP P C 1
ATOM 2105 O O . ASP C 2 25 ? 21.152 18.279 32.021 1.00 59.16 401 ASP P O 1
ATOM 2110 N N . GLU C 2 26 ? 19.908 17.363 30.359 1.00 58.55 402 GLU P N 1
ATOM 2111 C CA . GLU C 2 26 ? 21.001 16.620 29.744 1.00 58.36 402 GLU P CA 1
ATOM 2112 C C . GLU C 2 26 ? 21.941 17.565 29.021 1.00 56.56 402 GLU P C 1
ATOM 2113 O O . GLU C 2 26 ? 23.150 17.440 29.182 1.00 56.69 402 GLU P O 1
ATOM 2119 N N . GLU C 2 27 ? 21.395 18.505 28.247 1.00 55.14 403 GLU P N 1
ATOM 2120 C CA . GLU C 2 27 ? 22.209 19.542 27.620 1.00 54.25 403 GLU P CA 1
ATOM 2121 C C . GLU C 2 27 ? 22.982 20.337 28.668 1.00 53.38 403 GLU P C 1
ATOM 2122 O O . GLU C 2 27 ? 24.193 20.416 28.601 1.00 52.81 403 GLU P O 1
ATOM 2128 N N . LEU C 2 28 ? 22.260 20.895 29.637 1.00 52.80 404 LEU P N 1
ATOM 2129 C CA . LEU C 2 28 ? 22.832 21.661 30.742 1.00 51.94 404 LEU P CA 1
ATOM 2130 C C . LEU C 2 28 ? 23.962 20.965 31.463 1.00 52.14 404 LEU P C 1
ATOM 2131 O O . LEU C 2 28 ? 25.006 21.561 31.665 1.00 52.77 404 LEU P O 1
ATOM 2136 N N . ASP C 2 29 ? 23.760 19.714 31.858 1.00 51.86 405 ASP P N 1
ATOM 2137 C CA . ASP C 2 29 ? 24.797 18.938 32.529 1.00 51.80 405 ASP P CA 1
ATOM 2138 C C . ASP C 2 29 ? 26.091 18.734 31.722 1.00 50.90 405 ASP P C 1
ATOM 2139 O O . ASP C 2 29 ? 27.203 18.704 32.296 1.00 51.19 405 ASP P O 1
ATOM 2144 N N . ALA C 2 30 ? 25.929 18.574 30.405 1.00 48.63 406 ALA P N 1
ATOM 2145 C CA . ALA C 2 30 ? 27.039 18.450 29.473 1.00 47.17 406 ALA P CA 1
ATOM 2146 C C . ALA C 2 30 ? 27.944 19.690 29.462 1.00 45.81 406 ALA P C 1
ATOM 2147 O O . ALA C 2 30 ? 29.088 19.605 29.064 1.00 45.34 406 ALA P O 1
ATOM 2149 N N . MET C 2 31 ? 27.412 20.833 29.883 1.00 44.80 407 MET P N 1
ATOM 2150 C CA . MET C 2 31 ? 28.086 22.121 29.751 1.00 43.99 407 MET P CA 1
ATOM 2151 C C . MET C 2 31 ? 29.200 22.332 30.806 1.00 43.19 407 MET P C 1
ATOM 2152 O O . MET C 2 31 ? 30.057 23.206 30.644 1.00 42.79 407 MET P O 1
ATOM 2157 N N . PHE C 2 32 ? 29.172 21.544 31.879 1.00 41.72 408 PHE P N 1
ATOM 2158 C CA . PHE C 2 32 ? 29.947 21.855 33.079 1.00 40.55 408 PHE P CA 1
ATOM 2159 C C . PHE C 2 32 ? 31.012 20.818 33.429 1.00 40.00 408 PHE P C 1
ATOM 2160 O O . PHE C 2 32 ? 30.751 19.613 33.337 1.00 39.06 408 PHE P O 1
ATOM 2168 N N . PRO C 2 33 ? 32.195 21.292 33.884 1.00 39.22 409 PRO P N 1
ATOM 2169 C CA . PRO C 2 33 ? 33.240 20.385 34.364 1.00 39.75 409 PRO P CA 1
ATOM 2170 C C . PRO C 2 33 ? 32.891 19.761 35.736 1.00 41.15 409 PRO P C 1
ATOM 2171 O O . PRO C 2 33 ? 31.870 20.132 36.368 1.00 41.19 409 PRO P O 1
ATOM 2175 N N . GLU C 2 34 ? 33.720 18.825 36.192 1.00 41.66 410 GLU P N 1
ATOM 2176 C CA . GLU C 2 34 ? 33.578 18.252 37.538 1.00 43.32 410 GLU P CA 1
ATOM 2177 C C . GLU C 2 34 ? 33.785 19.279 38.649 1.00 40.06 410 GLU P C 1
ATOM 2178 O O . GLU C 2 34 ? 34.236 20.401 38.401 1.00 39.66 410 GLU P O 1
ATOM 2184 N N . GLY C 2 35 ? 33.387 18.905 39.855 1.00 39.01 411 GLY P N 1
ATOM 2185 C CA . GLY C 2 35 ? 33.568 19.706 41.071 1.00 37.98 411 GLY P CA 1
ATOM 2186 C C . GLY C 2 35 ? 32.559 20.789 41.367 1.00 38.29 411 GLY P C 1
ATOM 2187 O O . GLY C 2 35 ? 32.860 21.770 42.070 1.00 36.56 411 GLY P O 1
ATOM 2188 N N . TYR C 2 36 ? 31.347 20.633 40.829 1.00 39.27 412 TYR P N 1
ATOM 2189 C CA . TYR C 2 36 ? 30.271 21.610 41.114 1.00 39.79 412 TYR P CA 1
ATOM 2190 C C . TYR C 2 36 ? 29.004 20.949 41.686 1.00 41.36 412 TYR P C 1
ATOM 2191 O O . TYR C 2 36 ? 28.575 19.878 41.238 1.00 42.83 412 TYR P O 1
ATOM 2200 N N . LYS C 2 37 ? 28.411 21.559 42.697 1.00 41.66 413 LYS P N 1
ATOM 2201 C CA . LYS C 2 37 ? 27.212 20.966 43.256 1.00 42.02 413 LYS P CA 1
ATOM 2202 C C . LYS C 2 37 ? 25.985 21.779 42.851 1.00 40.96 413 LYS P C 1
ATOM 2203 O O . LYS C 2 37 ? 25.966 22.999 42.988 1.00 40.25 413 LYS P O 1
ATOM 2209 N N . VAL C 2 38 ? 24.979 21.092 42.327 1.00 41.07 414 VAL P N 1
ATOM 2210 C CA . VAL C 2 38 ? 23.712 21.721 41.976 1.00 40.96 414 VAL P CA 1
ATOM 2211 C C . VAL C 2 38 ? 22.977 22.090 43.269 1.00 41.37 414 VAL P C 1
ATOM 2212 O O . VAL C 2 38 ? 22.784 21.244 44.160 1.00 40.83 414 VAL P O 1
ATOM 2216 N N . LEU C 2 39 ? 22.643 23.371 43.379 1.00 42.26 415 LEU P N 1
ATOM 2217 C CA . LEU C 2 39 ? 21.796 23.890 44.457 1.00 44.60 415 LEU P CA 1
ATOM 2218 C C . LEU C 2 39 ? 20.295 23.632 44.124 1.00 46.36 415 LEU P C 1
ATOM 2219 O O . LEU C 2 39 ? 19.967 23.260 42.943 1.00 46.65 415 LEU P O 1
ATOM 2225 N N . THR D 2 3 ? -12.226 -11.857 29.347 1.00 82.71 379 THR Q N 1
ATOM 2226 C CA . THR D 2 3 ? -11.548 -11.895 27.998 1.00 83.22 379 THR Q CA 1
ATOM 2227 C C . THR D 2 3 ? -10.322 -10.948 27.906 1.00 83.35 379 THR Q C 1
ATOM 2228 O O . THR D 2 3 ? -10.333 -9.884 28.525 1.00 83.41 379 THR Q O 1
ATOM 2232 N N . PRO D 2 4 ? -9.254 -11.352 27.166 1.00 83.40 380 PRO Q N 1
ATOM 2233 C CA . PRO D 2 4 ? -8.053 -10.518 26.932 1.00 83.32 380 PRO Q CA 1
ATOM 2234 C C . PRO D 2 4 ? -8.269 -8.998 26.738 1.00 83.28 380 PRO Q C 1
ATOM 2235 O O . PRO D 2 4 ? -7.639 -8.201 27.434 1.00 83.33 380 PRO Q O 1
ATOM 2239 N N . GLU D 2 5 ? -9.134 -8.602 25.809 1.00 83.47 381 GLU Q N 1
ATOM 2240 C CA . GLU D 2 5 ? -9.345 -7.177 25.516 1.00 83.71 381 GLU Q CA 1
ATOM 2241 C C . GLU D 2 5 ? -10.212 -6.480 26.589 1.00 83.01 381 GLU Q C 1
ATOM 2242 O O . GLU D 2 5 ? -9.971 -5.317 26.935 1.00 83.29 381 GLU Q O 1
ATOM 2248 N N . GLN D 2 6 ? -11.199 -7.212 27.110 1.00 81.90 382 GLN Q N 1
ATOM 2249 C CA . GLN D 2 6 ? -12.087 -6.756 28.183 1.00 80.72 382 GLN Q CA 1
ATOM 2250 C C . GLN D 2 6 ? -11.276 -6.438 29.431 1.00 79.43 382 GLN Q C 1
ATOM 2251 O O . GLN D 2 6 ? -11.545 -5.452 30.117 1.00 79.33 382 GLN Q O 1
ATOM 2257 N N . LEU D 2 7 ? -10.291 -7.294 29.714 1.00 77.75 383 LEU Q N 1
ATOM 2258 C CA . LEU D 2 7 ? -9.399 -7.132 30.854 1.00 76.67 383 LEU Q CA 1
ATOM 2259 C C . LEU D 2 7 ? -8.537 -5.879 30.731 1.00 75.92 383 LEU Q C 1
ATOM 2260 O O . LEU D 2 7 ? -8.411 -5.139 31.698 1.00 75.47 383 LEU Q O 1
ATOM 2265 N N . GLN D 2 8 ? -7.958 -5.632 29.555 1.00 75.24 384 GLN Q N 1
ATOM 2266 C CA . GLN D 2 8 ? -7.149 -4.414 29.363 1.00 74.93 384 GLN Q CA 1
ATOM 2267 C C . GLN D 2 8 ? -7.969 -3.126 29.459 1.00 74.15 384 GLN Q C 1
ATOM 2268 O O . GLN D 2 8 ? -7.463 -2.105 29.937 1.00 73.74 384 GLN Q O 1
ATOM 2274 N N . ALA D 2 9 ? -9.226 -3.202 29.017 1.00 73.37 385 ALA Q N 1
ATOM 2275 C CA . ALA D 2 9 ? -10.196 -2.118 29.160 1.00 72.89 385 ALA Q CA 1
ATOM 2276 C C . ALA D 2 9 ? -10.585 -1.921 30.618 1.00 72.43 385 ALA Q C 1
ATOM 2277 O O . ALA D 2 9 ? -10.658 -0.794 31.089 1.00 72.46 385 ALA Q O 1
ATOM 2279 N N . TRP D 2 10 ? -10.836 -3.019 31.324 1.00 72.24 386 TRP Q N 1
ATOM 2280 C CA . TRP D 2 10 ? -11.116 -2.974 32.761 1.00 72.42 386 TRP Q CA 1
ATOM 2281 C C . TRP D 2 10 ? -9.964 -2.377 33.584 1.00 72.25 386 TRP Q C 1
ATOM 2282 O O . TRP D 2 10 ? -10.203 -1.598 34.515 1.00 72.54 386 TRP Q O 1
ATOM 2293 N N . ARG D 2 11 ? -8.729 -2.741 33.235 1.00 71.74 387 ARG Q N 1
ATOM 2294 C CA . ARG D 2 11 ? -7.540 -2.242 33.935 1.00 71.53 387 ARG Q CA 1
ATOM 2295 C C . ARG D 2 11 ? -7.283 -0.769 33.638 1.00 71.25 387 ARG Q C 1
ATOM 2296 O O . ARG D 2 11 ? -6.919 -0.011 34.549 1.00 70.91 387 ARG Q O 1
ATOM 2304 N N . TRP D 2 12 ? -7.474 -0.367 32.378 1.00 71.06 388 TRP Q N 1
ATOM 2305 C CA . TRP D 2 12 ? -7.316 1.0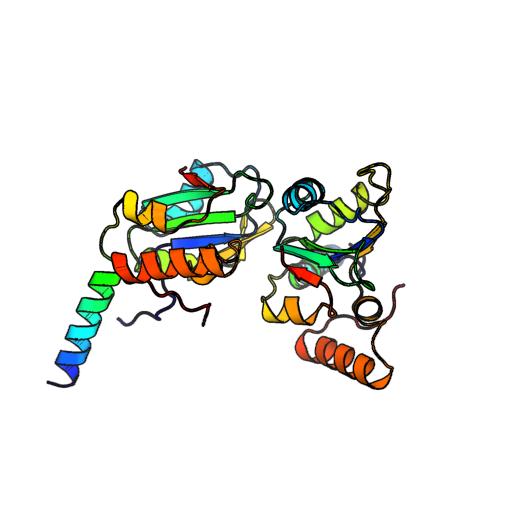37 32.004 1.00 71.33 388 TRP Q CA 1
ATOM 2306 C C . TRP D 2 12 ? -8.393 1.944 32.633 1.00 70.91 388 TRP Q C 1
ATOM 2307 O O . TRP D 2 12 ? -8.093 3.051 33.111 1.00 70.50 388 TRP Q O 1
ATOM 2318 N N . GLU D 2 13 ? -9.635 1.477 32.634 1.00 70.55 389 GLU Q N 1
ATOM 2319 C CA . GLU D 2 13 ? -10.703 2.219 33.273 1.00 70.62 389 GLU Q CA 1
ATOM 2320 C C . GLU D 2 13 ? -10.376 2.486 34.735 1.00 70.04 389 GLU Q C 1
ATOM 2321 O O . GLU D 2 13 ? -10.484 3.620 35.204 1.00 70.25 389 GLU Q O 1
ATOM 2327 N N . ARG D 2 14 ? -9.943 1.447 35.438 1.00 69.19 390 ARG Q N 1
ATOM 2328 C CA . ARG D 2 14 ? -9.564 1.577 36.838 1.00 68.77 390 ARG Q CA 1
ATOM 2329 C C . ARG D 2 14 ? -8.387 2.514 37.067 1.00 68.13 390 ARG Q C 1
ATOM 2330 O O . ARG D 2 14 ? -8.377 3.234 38.063 1.00 68.07 390 ARG Q O 1
ATOM 2338 N N . GLU D 2 15 ? -7.415 2.513 36.148 1.00 67.60 391 GLU Q N 1
ATOM 2339 C CA . GLU D 2 15 ? -6.230 3.384 36.266 1.00 67.30 391 GLU Q CA 1
ATOM 2340 C C . GLU D 2 15 ? -6.545 4.862 36.072 1.00 66.63 391 GLU Q C 1
ATOM 2341 O O . GLU D 2 15 ? -6.093 5.701 36.852 1.00 66.17 391 GLU Q O 1
ATOM 2347 N N . ILE D 2 16 ? -7.314 5.174 35.032 1.00 66.12 392 ILE Q N 1
ATOM 2348 C CA . ILE D 2 16 ? -7.767 6.537 34.826 1.00 65.78 392 ILE Q CA 1
ATOM 2349 C C . ILE D 2 16 ? -8.667 7.014 35.971 1.00 65.61 392 ILE Q C 1
ATOM 2350 O O . ILE D 2 16 ? -8.612 8.187 36.351 1.00 66.09 392 ILE Q O 1
ATOM 2355 N N . ASP D 2 17 ? -9.457 6.109 36.546 1.00 64.98 393 ASP Q N 1
ATOM 2356 C CA . ASP D 2 17 ? -10.242 6.451 37.736 1.00 64.73 393 ASP Q CA 1
ATOM 2357 C C . ASP D 2 17 ? -9.341 6.861 38.904 1.00 63.83 393 ASP Q C 1
ATOM 2358 O O . ASP D 2 17 ? -9.584 7.889 39.534 1.00 63.61 393 ASP Q O 1
ATOM 2363 N N . GLU D 2 18 ? -8.298 6.068 39.176 1.00 63.09 394 GLU Q N 1
ATOM 2364 C CA . GLU D 2 18 ? -7.302 6.425 40.192 1.00 61.80 394 GLU Q CA 1
ATOM 2365 C C . GLU D 2 18 ? -6.627 7.771 39.861 1.00 60.12 394 GLU Q C 1
ATOM 2366 O O . GLU D 2 18 ? -6.495 8.637 40.726 1.00 59.86 394 GLU Q O 1
ATOM 2372 N N . ARG D 2 19 ? -6.244 7.956 38.601 1.00 58.40 395 ARG Q N 1
ATOM 2373 C CA . ARG D 2 19 ? -5.480 9.139 38.201 1.00 56.43 395 ARG Q CA 1
ATOM 2374 C C . ARG D 2 19 ? -6.334 10.396 38.019 1.00 55.23 395 ARG Q C 1
ATOM 2375 O O . ARG D 2 19 ? -5.786 11.500 37.958 1.00 54.21 395 ARG Q O 1
ATOM 2383 N N . ASN D 2 20 ? -7.657 10.234 37.922 1.00 54.28 396 ASN Q N 1
ATOM 2384 C CA . ASN D 2 20 ? -8.562 11.393 37.794 1.00 53.44 396 ASN Q CA 1
ATOM 2385 C C . ASN D 2 20 ? -9.538 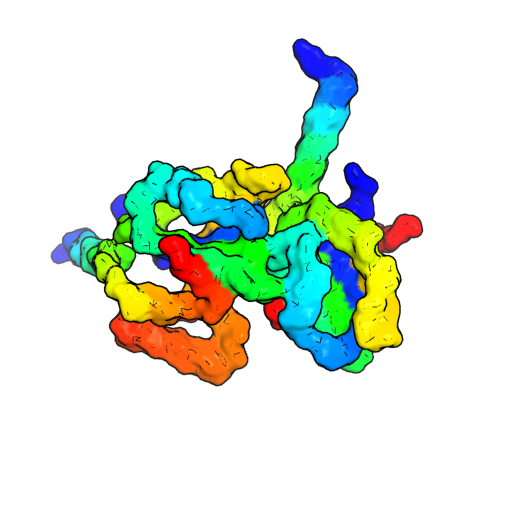11.631 38.967 1.00 53.99 396 ASN Q C 1
ATOM 2386 O O . ASN D 2 20 ? -10.415 12.515 38.905 1.00 53.38 396 ASN Q O 1
ATOM 2391 N N . ARG D 2 21 ? -9.368 10.863 40.040 1.00 54.38 397 ARG Q N 1
ATOM 2392 C CA . ARG D 2 21 ? -10.148 11.069 41.268 1.00 55.69 397 ARG Q CA 1
ATOM 2393 C C . ARG D 2 21 ? -9.916 12.468 41.896 1.00 54.92 397 ARG Q C 1
ATOM 2394 O O . ARG D 2 21 ? -8.820 13.021 41.791 1.00 55.14 397 ARG Q O 1
ATOM 2402 N N . PRO D 2 22 ? -10.966 13.052 42.513 1.00 54.68 398 PRO Q N 1
ATOM 2403 C CA . PRO D 2 22 ? -10.868 14.308 43.267 1.00 54.40 398 PRO Q CA 1
ATOM 2404 C C . PRO D 2 22 ? -9.854 14.214 44.409 1.00 54.83 398 PRO Q C 1
ATOM 2405 O O . PRO D 2 22 ? -9.744 13.175 45.048 1.00 54.44 398 PRO Q O 1
ATOM 2409 N N . LEU D 2 23 ? -9.136 15.302 44.675 1.00 55.68 399 LEU Q N 1
ATOM 2410 C CA . LEU D 2 23 ? -8.073 15.277 45.668 1.00 56.41 399 LEU Q CA 1
ATOM 2411 C C . LEU D 2 23 ? -8.405 16.219 46.807 1.00 56.73 399 LEU Q C 1
ATOM 2412 O O . LEU D 2 23 ? -8.827 17.349 46.574 1.00 56.89 399 LEU Q O 1
ATOM 2417 N N . SER D 2 24 ? -8.198 15.741 48.033 1.00 57.34 400 SER Q N 1
ATOM 2418 C CA . SER D 2 24 ? -8.314 16.570 49.224 1.00 58.16 400 SER Q CA 1
ATOM 2419 C C . SER D 2 24 ? -7.186 17.613 49.301 1.00 58.57 400 SER Q C 1
ATOM 2420 O O . SER D 2 24 ? -6.170 17.503 48.601 1.00 57.38 400 SER Q O 1
ATOM 2423 N N . ASP D 2 25 ? -7.396 18.630 50.137 1.00 59.58 401 ASP Q N 1
ATOM 2424 C CA . ASP D 2 25 ? -6.370 19.634 50.433 1.00 61.28 401 ASP Q CA 1
ATOM 2425 C C . ASP D 2 25 ? -5.198 19.063 51.232 1.00 61.56 401 ASP Q C 1
ATOM 2426 O O . ASP D 2 25 ? -4.056 19.497 51.070 1.00 62.24 401 ASP Q O 1
ATOM 2431 N N . GLU D 2 26 ? -5.491 18.076 52.068 1.00 61.71 402 GLU Q N 1
ATOM 2432 C CA . GLU D 2 26 ? -4.471 17.335 52.793 1.00 62.00 402 GLU Q CA 1
ATOM 2433 C C . GLU D 2 26 ? -3.522 16.595 51.831 1.00 60.72 402 GLU Q C 1
ATOM 2434 O O . GLU D 2 26 ? -2.298 16.711 51.971 1.00 60.65 402 GLU Q O 1
ATOM 2440 N N . GLU D 2 27 ? -4.082 15.846 50.876 1.00 59.18 403 GLU Q N 1
ATOM 2441 C CA . GLU D 2 27 ? -3.279 15.132 49.880 1.00 58.08 403 GLU Q CA 1
ATOM 2442 C C . GLU D 2 27 ? -2.471 16.080 48.990 1.00 56.91 403 GLU Q C 1
ATOM 2443 O O . GLU D 2 27 ? -1.299 15.838 48.724 1.00 56.61 403 GLU Q O 1
ATOM 2449 N N . LEU D 2 28 ? -3.115 17.151 48.548 1.00 55.80 404 LEU Q N 1
ATOM 2450 C CA . LEU D 2 28 ? -2.500 18.147 47.694 1.00 54.74 404 LEU Q CA 1
ATOM 2451 C C . LEU D 2 28 ? -1.353 18.852 48.420 1.00 55.20 404 LEU Q C 1
ATOM 2452 O O . LEU D 2 28 ? -0.279 19.049 47.841 1.00 55.16 404 LEU Q O 1
ATOM 2457 N N . ASP D 2 29 ? -1.566 19.207 49.683 1.00 55.09 405 ASP Q N 1
ATOM 2458 C CA . ASP D 2 29 ? -0.498 19.791 50.493 1.00 55.79 405 ASP Q CA 1
ATOM 2459 C C . ASP D 2 29 ? 0.754 18.923 50.584 1.00 54.89 405 ASP Q C 1
ATOM 2460 O O . ASP D 2 29 ? 1.875 19.441 50.563 1.00 54.38 405 ASP Q O 1
ATOM 2465 N N . ALA D 2 30 ? 0.543 17.612 50.662 1.00 53.81 406 ALA Q N 1
ATOM 2466 C CA . ALA D 2 30 ? 1.621 16.632 50.696 1.00 53.38 406 ALA Q CA 1
ATOM 2467 C C . ALA D 2 30 ? 2.513 16.596 49.442 1.00 52.78 406 ALA Q C 1
ATOM 2468 O O . ALA D 2 30 ? 3.651 16.137 49.507 1.00 53.18 406 ALA Q O 1
ATOM 2470 N N . MET D 2 31 ? 1.982 17.046 48.305 1.00 52.08 407 MET Q N 1
ATOM 2471 C CA . MET D 2 31 ? 2.605 16.845 46.992 1.00 50.88 407 MET Q CA 1
ATOM 2472 C C . MET D 2 31 ? 3.764 17.831 46.742 1.00 50.29 407 MET Q C 1
ATOM 2473 O O . MET D 2 31 ? 4.584 17.632 45.841 1.00 49.17 407 MET Q O 1
ATOM 2478 N N . PHE D 2 32 ? 3.814 18.887 47.551 1.00 49.77 408 PHE Q N 1
ATOM 2479 C CA . PHE D 2 32 ? 4.597 20.066 47.240 1.00 49.82 408 PHE Q CA 1
ATOM 2480 C C . PHE D 2 32 ? 5.648 20.356 48.282 1.00 49.57 408 PHE Q C 1
ATOM 2481 O O . PHE D 2 32 ? 5.391 20.209 49.477 1.00 49.29 408 PHE Q O 1
ATOM 2489 N N . PRO D 2 33 ? 6.835 20.799 47.820 1.00 49.26 409 PRO Q N 1
ATOM 2490 C CA . PRO D 2 33 ? 7.930 21.263 48.697 1.00 48.81 409 PRO Q CA 1
ATOM 2491 C C . PRO D 2 33 ? 7.572 22.598 49.333 1.00 49.62 409 PRO Q C 1
ATOM 2492 O O . PRO D 2 33 ? 6.549 23.200 48.967 1.00 49.71 409 PRO Q O 1
ATOM 2496 N N . GLU D 2 34 ? 8.403 23.076 50.262 1.00 50.01 410 GLU Q N 1
ATOM 2497 C CA . GLU D 2 34 ? 8.146 24.348 50.913 1.00 51.13 410 GLU Q CA 1
ATOM 2498 C C . GLU D 2 34 ? 8.475 25.449 49.920 1.00 48.60 410 GLU Q C 1
ATOM 2499 O O . GLU D 2 34 ? 9.081 25.177 48.934 1.00 48.25 410 GLU Q O 1
ATOM 2505 N N . GLY D 2 35 ? 8.072 26.688 50.186 1.00 47.92 411 GLY Q N 1
ATOM 2506 C CA . GLY D 2 35 ? 8.417 27.810 49.321 1.00 46.55 411 GLY Q CA 1
ATOM 2507 C C . GLY D 2 35 ? 7.348 28.268 48.337 1.00 46.61 411 GLY Q C 1
ATOM 2508 O O . GLY D 2 35 ? 7.651 29.006 47.390 1.00 45.68 411 GLY Q O 1
ATOM 2509 N N . TYR D 2 36 ? 6.093 27.875 48.563 1.00 46.47 412 TYR Q N 1
ATOM 2510 C CA . TYR D 2 36 ? 5.011 28.203 47.612 1.00 47.37 412 TYR Q CA 1
ATOM 2511 C C . TYR D 2 36 ? 3.785 28.704 48.352 1.00 48.17 412 TYR Q C 1
ATOM 2512 O O . TYR D 2 36 ? 3.420 28.124 49.367 1.00 49.24 412 TYR Q O 1
ATOM 2521 N N . LYS D 2 37 ? 3.169 29.787 47.886 1.00 48.76 413 LYS Q N 1
ATOM 2522 C CA . LYS D 2 37 ? 1.885 30.226 48.465 1.00 49.47 413 LYS Q CA 1
ATOM 2523 C C . LYS D 2 37 ? 0.653 29.876 47.574 1.00 48.56 413 LYS Q C 1
ATOM 2524 O O . LYS D 2 37 ? 0.647 30.162 46.376 1.00 47.55 413 LYS Q O 1
ATOM 2530 N N . VAL D 2 38 ? -0.342 29.220 48.177 1.00 48.55 414 VAL Q N 1
ATOM 2531 C CA . VAL D 2 38 ? -1.646 28.933 47.539 1.00 48.57 414 VAL Q CA 1
ATOM 2532 C C . VAL D 2 38 ? -2.299 30.257 47.126 1.00 48.89 414 VAL Q C 1
ATOM 2533 O O . VAL D 2 38 ? -2.411 31.173 47.930 1.00 49.17 414 VAL Q O 1
ATOM 2537 N N . LEU D 2 39 ? -2.669 30.355 45.852 1.00 49.31 415 LEU Q N 1
ATOM 2538 C CA . LEU D 2 39 ? -3.228 31.571 45.270 1.00 50.84 415 LEU Q CA 1
ATOM 2539 C C . LEU D 2 39 ? -4.748 31.665 45.391 1.00 52.32 415 LEU Q C 1
ATOM 2540 O O . LEU D 2 39 ? -5.430 30.618 45.377 1.00 53.26 415 LEU Q O 1
#

B-factor: mean 49.86, std 11.01, range [27.22, 90.1]

Solvent-accessible surface area: 18034 Å² total; per-residue (Å²): 62,65,113,86,6,47,19,5,0,53,0,99,56,4,22,130,173,22,69,34,100,81,0,18,85,22,0,1,141,29,4,4,21,33,18,0,15,32,6,88,50,118,125,18,122,13,20,0,6,0,0,1,15,5,2,98,15,0,72,62,0,22,92,112,3,65,43,77,79,23,82,143,95,143,2,47,7,82,43,18,29,1,18,107,13,6,104,160,79,81,113,144,136,39,122,91,38,19,128,109,2,126,126,124,47,60,31,90,21,83,74,66,220,181,151,9,58,92,71,6,38,16,4,0,51,0,26,8,4,16,57,180,29,71,39,147,84,0,84,112,25,0,31,156,34,15,97,26,56,14,0,14,25,12,82,48,32,64,17,72,7,17,0,8,0,0,1,84,44,2,96,31,0,66,66,0,19,88,111,2,67,42,80,83,25,75,137,27,96,2,19,8,78,40,13,22,2,18,91,14,6,92,130,68,95,101,149,108,47,117,99,38,18,126,98,2,97,124,124,32,53,30,67,24,90,72,58,160,162,95,66,112,133,91,61,77,53,119,112,134,93,100,92,30,60,111,73,23,79,89,25,66,71,113,13,1,80,29,11,16,34,167,16,34,125,66,37,99,115,119,118,91,102,56,143,138,22,92,148,62,18,91,81,41,39,79,124,24,65,86,131,7,0,86,26,6,15,36,165,16,33,106,73,62

Secondary structure (DSSP, 8-state):
--TT--SEEEEES--TT--HHHHHHHHHTTS-EEEEEEE-STTTTT-EEEEESSHHHHHHHHHHHTT-BSSS-B-EEEE--HHHHTTTS-HHHHHHHHHHHHHHH----SPP-/----TT--SEEEEES--TT--HHHHHHHHGGGS-EEEEEEE-STTTTTEEEEEESSHHHHHHHHHHHTT-BSSSSB-EEEE--HHHHTTTS-HHHHHHHHHHHHHHH----S---/---HHHHHHHHHHHHHHHTTPPPPHHHHHHT--SSEEE-/-HHHHHHHHHHHHHHHHHS---HHHHHHTS-SSEEE-

InterPro domains:
  IPR000504 RNA recognition motif domain [PF00076] (21-87)
  IPR000504 RNA recognition motif domain [PS50102] (19-94)
  IPR000504 RNA recognition motif domain [SM00360] (20-90)
  IPR012677 Nucleotide-binding alpha-beta plait domain superfamily [G3DSA:3.30.70.330] (14-93)
  IPR034150 SF3B6, RNA recognition motif [cd12241] (17-93)
  IPR035979 RNA-binding domain superfamily [SSF54928] (18-98)
  IPR050374 RRT5/SRSF/Splicing Factor SR [PTHR23003] (17-91)

GO terms:
  GO:0005684 U2-type spliceosomal complex (C, IDA)
  GO:0005689 U12-type spliceosomal complex (C, IDA)
  GO:0000398 mRNA splicing, via spliceosome (P, IDA)
  GO:0005654 nucleoplasm (C, TAS)
  GO:0005515 protein binding (F, IPI)
  GO:0005654 nucleoplasm (C, IDA)
  GO:0005634 nucleus (C, IDA)
  GO:0003723 RNA binding (F, HDA)
  GO:0003729 mRNA binding (F, IDA)

Sequence (304 aa):
LPPEVNRILYIRNLPYKITAEEMYDIFGKYGPIRQIRVGNTPETRGTAYVVYEDIFDAKNAVDHLSGFNVSNRYLVVLYYNANRAF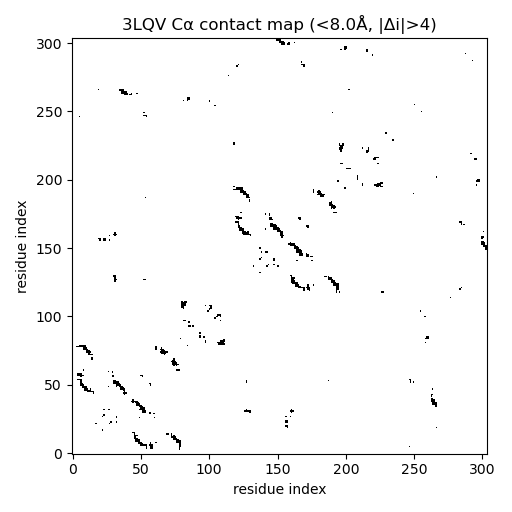QKMDTKKKEEQLKLLKEKYGINTDPPKIRLPPEVNRILYIRNLPYKITAEEMYDIFGKYGPIRQIRVGNTPETRGTAYVVYEDIFDAKNAVDHLSGFNVSNRYLVVLYYNANRAFQKMDTKKKEEQLKLLKEKYGINTDPPKSMTPEQLQAWRWEREIDERNRPLSDEELDAMFPEGYKVLTPEQLQAWRWEREIDERNRPLSDEELDAMFPEGYKVL

CATH classification: 3.30.70.330

Radius of gyration: 21.82 Å; Cα contacts (8 Å, |Δi|>4): 469; chains: 4; bounding box: 57×59×52 Å